Protein AF-A0A6A6XCQ2-F1 (afdb_monomer)

Sequence (218 aa):
MDDTIGSTKIQVGVGRTWLPISTFNLALMSFGLIERSLFSSPAYLELPESAIL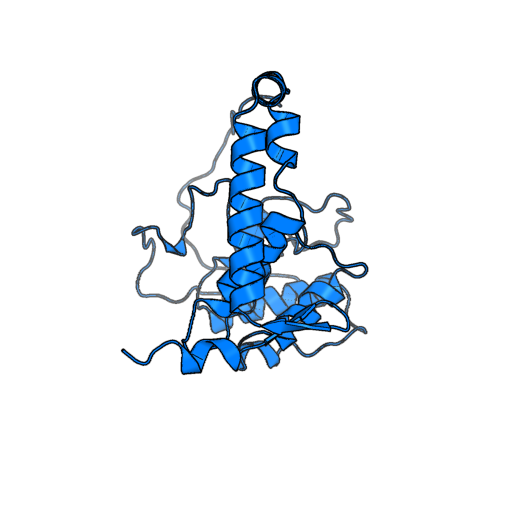QTSSAASMMFQVAQSCIRRSSKRKKSIGSLLRMTHFLRATDPQDKIYALISLASNEDHVLLPDYSMSKMQILRRLVRHLIDVDKNLTILSGNRRLPLDYTGEWSSWVPDPERFILTTRGDWQPETTTFKACTSTAPDVTFSDDLSLLTIKGIVIGKVDTVIGPAN

Structure (mmCIF, N/CA/C/O backbone):
data_AF-A0A6A6XCQ2-F1
#
_entry.id   AF-A0A6A6XCQ2-F1
#
loop_
_atom_site.group_PDB
_atom_site.id
_atom_site.type_symbol
_atom_site.label_atom_id
_atom_site.label_alt_id
_atom_site.label_comp_id
_atom_site.label_asym_id
_atom_site.label_entity_id
_atom_site.label_seq_id
_atom_site.pdbx_PDB_ins_code
_atom_site.Cartn_x
_atom_site.Cartn_y
_atom_site.Cartn_z
_atom_site.occupancy
_atom_site.B_iso_or_equiv
_atom_site.auth_seq_id
_atom_site.auth_comp_id
_atom_site.auth_asym_id
_atom_site.auth_atom_id
_atom_site.pdbx_PDB_model_num
ATOM 1 N N . MET A 1 1 ? 8.445 -28.204 -28.961 1.00 37.38 1 MET A N 1
ATOM 2 C CA . MET A 1 1 ? 8.876 -27.048 -29.770 1.00 37.38 1 MET A CA 1
ATOM 3 C C . MET A 1 1 ? 7.616 -26.326 -30.212 1.00 37.38 1 MET A C 1
ATOM 5 O O . MET A 1 1 ? 7.028 -26.804 -31.163 1.00 37.38 1 MET A O 1
ATOM 9 N N . ASP A 1 2 ? 7.146 -25.322 -29.456 1.00 37.09 2 ASP A N 1
ATOM 10 C CA . ASP A 1 2 ? 6.324 -24.185 -29.950 1.00 37.09 2 ASP A CA 1
ATOM 11 C C . ASP A 1 2 ? 5.858 -23.242 -28.810 1.00 37.09 2 ASP A C 1
ATOM 13 O O . ASP A 1 2 ? 4.692 -22.887 -28.699 1.00 37.09 2 ASP A O 1
ATOM 17 N N . ASP A 1 3 ? 6.778 -22.795 -27.943 1.00 42.81 3 ASP A N 1
ATOM 18 C CA . ASP A 1 3 ? 6.476 -21.766 -26.917 1.00 42.81 3 ASP A CA 1
ATOM 19 C C . ASP A 1 3 ? 7.002 -20.363 -27.285 1.00 42.81 3 ASP A C 1
ATOM 21 O O . ASP A 1 3 ? 6.758 -19.374 -26.590 1.00 42.81 3 ASP A O 1
ATOM 25 N N . THR A 1 4 ? 7.714 -20.222 -28.404 1.00 43.75 4 THR A N 1
ATOM 26 C CA . THR A 1 4 ? 8.332 -18.950 -28.820 1.00 43.75 4 THR A CA 1
ATOM 27 C C . THR A 1 4 ? 7.341 -17.961 -29.436 1.00 43.75 4 THR A C 1
ATOM 29 O O . THR A 1 4 ? 7.558 -16.751 -29.340 1.00 43.75 4 THR A O 1
ATOM 32 N N . ILE A 1 5 ? 6.216 -18.436 -29.983 1.00 41.88 5 ILE A N 1
ATOM 33 C CA . ILE A 1 5 ? 5.199 -17.606 -30.658 1.00 41.88 5 ILE A CA 1
ATOM 34 C C . ILE A 1 5 ? 4.369 -16.771 -29.654 1.00 41.88 5 ILE A C 1
ATOM 36 O O . ILE A 1 5 ? 3.792 -15.744 -30.014 1.00 41.88 5 ILE A O 1
ATOM 40 N N . GLY A 1 6 ? 4.343 -17.152 -28.370 1.00 46.62 6 GLY A N 1
ATOM 41 C CA . GLY A 1 6 ? 3.611 -16.421 -27.327 1.00 46.62 6 GLY A CA 1
ATOM 42 C C . GLY A 1 6 ? 4.324 -15.168 -26.802 1.00 46.62 6 GLY A C 1
ATOM 43 O O . GLY A 1 6 ? 3.668 -14.211 -26.390 1.00 46.62 6 GLY A O 1
ATOM 44 N N . SER A 1 7 ? 5.662 -15.139 -26.833 1.00 49.28 7 SER A N 1
ATOM 45 C CA . SER A 1 7 ? 6.445 -14.080 -26.173 1.00 49.28 7 SER A CA 1
ATOM 46 C C . SER A 1 7 ? 6.505 -12.765 -26.958 1.00 49.28 7 SER A C 1
ATOM 48 O O . SER A 1 7 ? 6.569 -11.697 -26.359 1.00 49.28 7 SER A O 1
ATOM 50 N N . THR A 1 8 ? 6.421 -12.802 -28.289 1.00 51.38 8 THR A N 1
ATOM 51 C CA . THR A 1 8 ? 6.507 -11.605 -29.147 1.00 51.38 8 THR A CA 1
ATOM 52 C C . THR A 1 8 ? 5.223 -10.776 -29.176 1.00 51.38 8 THR A C 1
ATOM 54 O O . THR A 1 8 ? 5.264 -9.617 -29.582 1.00 51.38 8 THR A O 1
ATOM 57 N N . LYS A 1 9 ? 4.090 -11.326 -28.718 1.00 63.78 9 LYS A N 1
ATOM 58 C CA . LYS A 1 9 ? 2.810 -10.599 -28.644 1.00 63.78 9 LYS A CA 1
ATOM 59 C C . LYS A 1 9 ? 2.675 -9.721 -27.400 1.00 63.78 9 LYS A C 1
ATOM 61 O O . LYS A 1 9 ? 1.865 -8.800 -27.405 1.00 63.78 9 LYS A O 1
ATOM 66 N N . ILE A 1 10 ? 3.433 -9.998 -26.339 1.00 69.12 10 ILE A N 1
ATOM 67 C CA . ILE A 1 10 ? 3.344 -9.238 -25.091 1.00 69.12 10 ILE A CA 1
ATOM 68 C C . ILE A 1 10 ? 4.341 -8.085 -25.158 1.00 69.12 10 ILE A C 1
ATOM 70 O O . ILE A 1 10 ? 5.550 -8.294 -25.276 1.00 69.12 10 ILE A O 1
ATOM 74 N N . GLN A 1 11 ? 3.818 -6.866 -25.084 1.00 79.38 11 GLN A N 1
ATOM 75 C CA . GLN A 1 11 ? 4.603 -5.640 -25.136 1.00 79.38 11 GLN A CA 1
ATOM 76 C C . GLN A 1 11 ? 4.563 -4.922 -23.787 1.00 79.38 11 GLN A C 1
ATOM 78 O O . GLN A 1 11 ? 3.564 -4.968 -23.069 1.00 79.38 11 GLN A O 1
ATOM 83 N N . VAL A 1 12 ? 5.658 -4.247 -23.457 1.00 75.19 12 VAL A N 1
ATOM 84 C CA . VAL A 1 12 ? 5.789 -3.376 -22.289 1.00 75.19 12 VAL A CA 1
ATOM 85 C C . VAL A 1 12 ? 5.974 -1.949 -22.791 1.00 75.19 12 VAL A C 1
ATOM 87 O O . VAL A 1 12 ? 6.864 -1.685 -23.601 1.00 75.19 12 VAL A O 1
ATOM 90 N N . GLY A 1 13 ? 5.120 -1.038 -22.329 1.00 77.69 13 GLY A N 1
ATOM 91 C CA . GLY A 1 13 ? 5.235 0.385 -22.632 1.00 77.69 13 GLY A CA 1
ATOM 92 C C . GLY A 1 13 ? 6.323 1.033 -21.778 1.00 77.69 13 GLY A C 1
ATOM 93 O O . GLY A 1 13 ? 6.306 0.914 -20.554 1.00 77.69 13 GLY A O 1
ATOM 94 N N . VAL A 1 14 ? 7.262 1.727 -22.416 1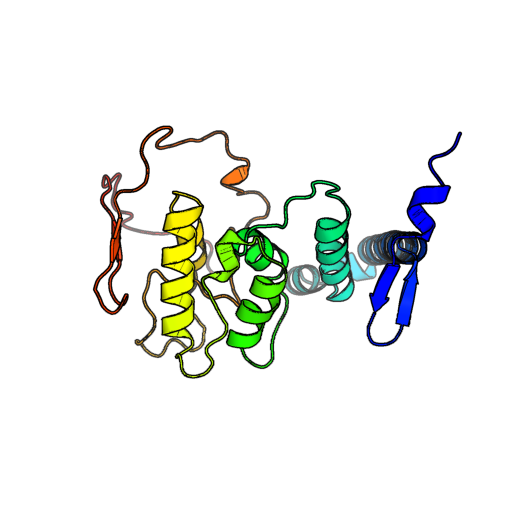.00 68.94 14 VAL A N 1
ATOM 95 C CA . VAL A 1 14 ? 8.309 2.527 -21.772 1.00 68.94 14 VAL A CA 1
ATOM 96 C C . VAL A 1 14 ? 8.214 3.949 -22.321 1.00 68.94 14 VAL A C 1
ATOM 98 O O . VAL A 1 14 ? 8.706 4.268 -23.402 1.00 68.94 14 VAL A O 1
ATOM 101 N N . GLY A 1 15 ? 7.517 4.823 -21.593 1.00 73.44 15 GLY A N 1
ATOM 102 C CA . GLY A 1 15 ? 7.220 6.175 -22.068 1.00 73.44 15 GLY A CA 1
ATOM 103 C C . GLY A 1 15 ? 6.361 6.149 -23.336 1.00 73.44 15 GLY A C 1
ATOM 104 O O . GLY A 1 15 ? 5.199 5.760 -23.287 1.00 73.44 15 GLY A O 1
ATOM 105 N N . ARG A 1 16 ? 6.931 6.577 -24.471 1.00 76.31 16 ARG A N 1
ATOM 106 C CA . ARG A 1 16 ? 6.246 6.605 -25.781 1.00 76.31 16 ARG A CA 1
ATOM 107 C C . ARG A 1 16 ? 6.541 5.389 -26.664 1.00 76.31 16 ARG A C 1
ATOM 109 O O . ARG A 1 16 ? 6.011 5.313 -27.768 1.00 76.31 16 ARG A O 1
ATOM 116 N N . THR A 1 17 ? 7.394 4.467 -26.223 1.00 81.06 17 THR A N 1
ATOM 117 C CA . THR A 1 17 ? 7.799 3.301 -27.015 1.00 81.06 17 THR A CA 1
ATOM 118 C C . THR A 1 17 ? 7.233 2.017 -26.422 1.00 81.06 17 THR A C 1
ATOM 120 O O . THR A 1 17 ? 7.089 1.879 -25.210 1.00 81.06 17 THR A O 1
ATOM 123 N N . TRP A 1 18 ? 6.900 1.063 -27.289 1.00 82.00 18 TRP A N 1
ATOM 124 C CA . TRP A 1 18 ? 6.477 -0.277 -26.894 1.00 82.00 18 TRP A CA 1
ATOM 125 C C . TRP A 1 18 ? 7.590 -1.257 -27.232 1.00 82.00 18 TRP A C 1
ATOM 127 O O . TRP A 1 18 ? 8.070 -1.293 -28.365 1.00 82.00 18 TRP A O 1
ATOM 137 N N . LEU A 1 19 ? 8.017 -2.037 -26.244 1.00 84.19 19 LEU A N 1
ATOM 138 C CA . LEU A 1 19 ? 9.103 -2.999 -26.388 1.00 84.19 19 LEU A CA 1
ATOM 139 C C . LEU A 1 19 ? 8.569 -4.421 -26.206 1.00 84.19 19 LEU A C 1
ATOM 141 O O . LEU A 1 19 ? 7.743 -4.646 -25.318 1.00 84.19 19 LEU A O 1
ATOM 145 N N . PRO A 1 20 ? 9.045 -5.405 -26.989 1.00 86.44 20 PRO A N 1
ATOM 146 C CA . PRO A 1 20 ? 8.767 -6.806 -26.711 1.00 86.44 20 PRO A CA 1
ATOM 147 C C . PRO A 1 20 ? 9.207 -7.183 -25.293 1.00 86.44 20 PRO A C 1
ATOM 149 O O . PRO A 1 20 ? 10.275 -6.774 -24.826 1.00 86.44 20 PRO A O 1
ATOM 152 N N . ILE A 1 21 ? 8.420 -8.019 -24.616 1.00 80.31 21 ILE A N 1
ATOM 153 C CA . ILE A 1 21 ? 8.752 -8.513 -23.273 1.00 80.31 21 ILE A CA 1
ATOM 154 C C . ILE A 1 21 ? 10.100 -9.249 -23.231 1.00 80.31 21 ILE A C 1
ATOM 156 O O . ILE A 1 21 ? 10.790 -9.230 -22.216 1.00 80.31 21 ILE A O 1
ATOM 160 N N . SER A 1 22 ? 10.502 -9.882 -24.338 1.00 82.88 22 SER A N 1
ATOM 161 C CA . SER A 1 22 ? 11.807 -10.529 -24.488 1.00 82.88 22 SER A CA 1
ATOM 162 C C . SER A 1 22 ? 12.947 -9.514 -24.402 1.00 82.88 22 SER A C 1
ATOM 164 O O . SER A 1 22 ? 13.911 -9.753 -23.681 1.00 82.88 22 SER A O 1
ATOM 166 N N . THR A 1 23 ? 12.801 -8.357 -25.051 1.00 85.31 23 THR A N 1
ATOM 167 C CA . THR A 1 23 ? 13.746 -7.236 -24.964 1.00 85.31 23 THR A CA 1
ATOM 168 C C . THR A 1 23 ? 13.816 -6.686 -23.543 1.00 85.31 23 THR A C 1
ATOM 170 O O . THR A 1 23 ? 14.907 -6.453 -23.030 1.00 85.31 23 THR A O 1
ATOM 173 N N . PHE A 1 24 ? 12.667 -6.539 -22.875 1.00 83.38 24 PHE A N 1
ATOM 174 C CA . PHE A 1 24 ? 12.610 -6.117 -21.473 1.00 83.38 24 PHE A CA 1
ATOM 175 C C . PHE A 1 24 ? 13.332 -7.105 -20.541 1.00 83.38 24 PHE A C 1
ATOM 177 O O . PHE A 1 24 ? 14.146 -6.702 -19.712 1.00 83.38 24 PHE A O 1
ATOM 184 N N . ASN A 1 25 ? 13.083 -8.408 -20.702 1.00 81.94 25 ASN A N 1
ATOM 185 C CA . ASN A 1 25 ? 13.743 -9.452 -19.917 1.00 81.94 25 ASN A CA 1
ATOM 186 C C . ASN A 1 25 ? 15.252 -9.504 -20.181 1.00 81.94 25 ASN A C 1
ATOM 188 O O . ASN A 1 25 ? 16.024 -9.702 -19.246 1.00 81.94 25 ASN A O 1
ATOM 192 N N . LEU A 1 26 ? 15.679 -9.309 -21.432 1.00 85.31 26 LEU A N 1
ATOM 193 C CA . LEU A 1 26 ? 17.095 -9.252 -21.784 1.00 85.31 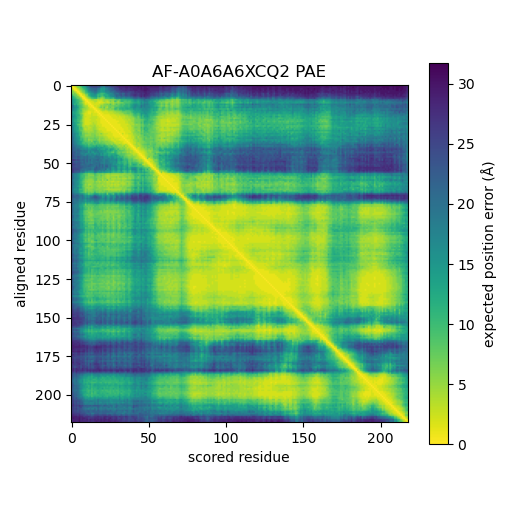26 LEU A CA 1
ATOM 194 C C . LEU A 1 26 ? 17.770 -8.047 -21.125 1.00 85.31 26 LEU A C 1
ATOM 196 O O . LEU A 1 26 ? 18.799 -8.220 -20.481 1.00 85.31 26 LEU A O 1
ATOM 200 N N . ALA A 1 27 ? 17.147 -6.867 -21.190 1.00 84.25 27 ALA A N 1
ATOM 201 C CA . ALA A 1 27 ? 17.631 -5.675 -20.500 1.00 84.25 27 ALA A CA 1
ATOM 202 C C . ALA A 1 27 ? 17.761 -5.900 -18.984 1.00 84.25 27 ALA A C 1
ATOM 204 O O . ALA A 1 27 ? 18.788 -5.550 -18.410 1.00 84.25 27 ALA A O 1
ATOM 205 N N . LEU A 1 28 ? 16.778 -6.547 -18.348 1.00 80.69 28 LEU A N 1
ATOM 206 C CA . LEU A 1 28 ? 16.834 -6.897 -16.925 1.00 80.69 28 LEU A CA 1
ATOM 207 C C . LEU A 1 28 ? 17.996 -7.848 -16.598 1.00 80.69 28 LEU A C 1
ATOM 209 O O . LEU A 1 28 ? 18.724 -7.622 -15.633 1.00 80.69 28 LEU A O 1
ATOM 213 N N . MET A 1 29 ? 18.193 -8.901 -17.395 1.00 80.62 29 MET A N 1
ATOM 214 C CA . MET A 1 29 ? 19.292 -9.851 -17.184 1.00 80.62 29 MET A CA 1
ATOM 215 C C . MET A 1 29 ? 20.655 -9.177 -17.368 1.00 80.62 29 MET A C 1
ATOM 217 O O . MET A 1 29 ? 21.542 -9.356 -16.535 1.00 80.62 29 MET A O 1
ATOM 221 N N . SER A 1 30 ? 20.811 -8.360 -18.413 1.00 83.75 30 SER A N 1
ATOM 222 C CA . SER A 1 30 ? 22.019 -7.563 -18.642 1.00 83.75 30 SER A CA 1
ATOM 223 C C . SER A 1 30 ? 22.278 -6.593 -17.491 1.00 83.75 30 SER A C 1
ATOM 225 O O . SER A 1 30 ? 23.405 -6.499 -17.013 1.00 83.75 30 SER A O 1
ATOM 227 N N . PHE A 1 31 ? 21.235 -5.925 -16.998 1.00 81.56 31 PHE A N 1
ATOM 228 C CA . PHE A 1 31 ? 21.336 -5.001 -15.876 1.00 81.56 31 PHE A CA 1
ATOM 229 C C . PHE A 1 31 ? 21.796 -5.702 -14.590 1.00 81.56 31 PHE A C 1
ATOM 231 O O . PHE A 1 31 ? 22.726 -5.239 -13.936 1.00 81.56 31 PHE A O 1
ATOM 238 N N . GLY A 1 32 ? 21.225 -6.868 -14.274 1.00 75.88 32 GLY A N 1
ATOM 239 C CA . GLY A 1 32 ? 21.635 -7.660 -13.112 1.00 75.88 32 GLY A CA 1
ATOM 240 C C . GLY A 1 32 ? 23.084 -8.161 -13.185 1.00 75.88 32 GLY A C 1
ATOM 241 O O . GLY A 1 32 ? 23.754 -8.250 -12.157 1.00 75.88 32 GLY A O 1
ATOM 242 N N . LEU A 1 33 ? 23.597 -8.465 -14.384 1.00 79.50 33 LEU A N 1
ATOM 243 C CA . LEU A 1 33 ? 25.011 -8.813 -14.578 1.00 79.50 33 LEU A CA 1
ATOM 244 C C . LEU A 1 33 ? 25.933 -7.609 -14.343 1.00 79.50 33 LEU A C 1
ATOM 246 O O . LEU A 1 33 ? 26.971 -7.761 -13.700 1.00 79.50 33 LEU A O 1
ATOM 250 N N . ILE A 1 34 ? 25.536 -6.423 -14.812 1.00 79.94 34 ILE A N 1
ATOM 251 C CA . ILE A 1 34 ? 26.276 -5.174 -14.588 1.00 79.94 34 ILE A CA 1
ATOM 252 C C . ILE A 1 34 ? 26.304 -4.832 -13.092 1.00 79.94 34 ILE A C 1
ATOM 254 O O . ILE A 1 34 ? 27.384 -4.599 -12.555 1.00 79.94 34 ILE A O 1
ATOM 258 N N . GLU A 1 35 ? 25.160 -4.879 -12.398 1.00 73.44 35 GLU A N 1
ATOM 259 C CA . GLU A 1 35 ? 25.091 -4.644 -10.945 1.00 73.44 35 GLU A CA 1
ATOM 260 C C . GLU A 1 35 ? 25.995 -5.620 -10.179 1.00 73.44 35 GLU A C 1
ATOM 262 O O . GLU A 1 35 ? 26.825 -5.192 -9.381 1.00 73.44 35 GLU A O 1
ATOM 267 N N . ARG A 1 36 ? 25.928 -6.926 -10.473 1.00 72.88 36 ARG A N 1
ATOM 268 C CA . ARG A 1 36 ? 26.806 -7.927 -9.836 1.00 72.88 36 ARG A CA 1
ATOM 269 C C . ARG A 1 36 ? 28.290 -7.662 -10.081 1.00 72.88 36 ARG A C 1
ATOM 271 O O . ARG A 1 36 ? 29.092 -7.848 -9.167 1.00 72.88 36 ARG A O 1
ATOM 278 N N . SER A 1 37 ? 28.655 -7.237 -11.289 1.00 75.12 37 SER A N 1
ATOM 279 C CA . SER A 1 37 ? 30.038 -6.890 -11.623 1.00 75.12 37 SER A CA 1
ATOM 280 C C . SER A 1 37 ? 30.515 -5.648 -10.868 1.00 75.12 37 SER A C 1
ATOM 282 O O . SER A 1 37 ? 31.667 -5.611 -10.446 1.00 75.12 37 SER A O 1
ATOM 284 N N . LEU A 1 38 ? 29.646 -4.651 -10.679 1.00 72.69 38 LEU A N 1
ATOM 285 C CA . LEU A 1 38 ? 29.949 -3.454 -9.892 1.00 72.69 38 LEU A CA 1
ATOM 286 C C . LEU A 1 38 ? 30.114 -3.794 -8.406 1.00 72.69 38 LEU A C 1
ATOM 288 O O . LEU A 1 38 ? 31.086 -3.362 -7.796 1.00 72.69 38 LEU A O 1
ATOM 292 N N . PHE A 1 39 ? 29.232 -4.631 -7.852 1.00 67.69 39 PHE A N 1
ATOM 293 C CA . PHE A 1 39 ? 29.296 -5.075 -6.454 1.00 67.69 39 PHE A CA 1
ATOM 294 C C . PHE A 1 39 ? 30.498 -5.970 -6.139 1.00 67.69 39 PHE A C 1
ATOM 296 O O . PHE A 1 39 ? 30.952 -6.011 -5.001 1.00 67.69 39 PHE A O 1
ATOM 303 N N . SER A 1 40 ? 31.030 -6.667 -7.144 1.00 68.56 40 SER A N 1
ATOM 304 C CA . SER A 1 40 ? 32.225 -7.511 -7.001 1.00 68.56 40 SER A CA 1
ATOM 305 C C . SER A 1 40 ? 33.535 -6.740 -7.224 1.00 68.56 40 SER A C 1
ATOM 307 O O . SER A 1 40 ? 34.610 -7.333 -7.164 1.00 68.56 40 SER A O 1
ATOM 309 N N . SER A 1 41 ? 33.467 -5.436 -7.517 1.00 76.25 41 SER A N 1
ATOM 310 C CA . SER A 1 41 ? 34.647 -4.594 -7.713 1.00 76.25 41 SER A CA 1
ATOM 311 C C . SER A 1 41 ? 35.318 -4.271 -6.370 1.00 76.25 41 SER A C 1
ATOM 313 O O . SER A 1 41 ? 34.613 -3.902 -5.427 1.00 76.25 41 SER A O 1
ATOM 315 N N . PRO A 1 42 ? 36.661 -4.309 -6.268 1.00 68.44 42 PRO A N 1
ATOM 316 C CA . PRO A 1 42 ? 37.387 -3.917 -5.055 1.00 68.44 42 PRO A CA 1
ATOM 317 C C . PRO A 1 42 ? 37.005 -2.516 -4.555 1.00 68.44 42 PRO A C 1
ATOM 319 O O . PRO A 1 42 ? 36.825 -2.315 -3.362 1.00 68.44 42 PRO A O 1
ATOM 322 N N . ALA A 1 43 ? 36.761 -1.582 -5.480 1.00 67.50 43 ALA A N 1
ATOM 323 C CA . ALA A 1 43 ? 36.344 -0.214 -5.168 1.00 67.50 43 ALA A CA 1
ATOM 324 C C . ALA A 1 43 ? 34.958 -0.121 -4.499 1.00 67.50 43 ALA A C 1
ATOM 326 O O . ALA A 1 43 ? 34.654 0.877 -3.853 1.00 67.50 43 ALA A O 1
ATOM 327 N N . TYR A 1 44 ? 34.104 -1.136 -4.663 1.00 61.50 44 TYR A N 1
ATOM 328 C CA . TYR A 1 44 ? 32.786 -1.186 -4.034 1.00 61.50 44 TYR A CA 1
ATOM 329 C C . TYR A 1 44 ? 32.852 -1.758 -2.608 1.00 61.50 44 TYR A C 1
ATOM 331 O O . TYR A 1 44 ? 32.111 -1.314 -1.736 1.00 61.50 44 TYR A O 1
ATOM 339 N N . LEU A 1 45 ? 33.771 -2.695 -2.348 1.00 60.84 45 LEU A N 1
ATOM 340 C CA . LEU A 1 45 ? 34.003 -3.268 -1.014 1.00 60.84 45 LEU A CA 1
ATOM 341 C C . LEU A 1 45 ? 34.641 -2.271 -0.032 1.00 60.84 45 LEU A C 1
ATOM 343 O O . LEU A 1 45 ? 34.552 -2.466 1.177 1.00 60.84 45 LEU A O 1
ATOM 347 N N . GLU A 1 46 ? 35.264 -1.209 -0.544 1.00 69.44 46 GLU A N 1
ATOM 348 C CA . GLU A 1 46 ? 35.849 -0.123 0.254 1.00 69.44 46 GLU A CA 1
ATOM 349 C C . GLU A 1 46 ? 34.837 0.980 0.624 1.00 69.44 46 GLU A C 1
ATOM 351 O O . GLU A 1 46 ? 35.172 1.907 1.365 1.00 69.44 46 GLU A O 1
ATOM 356 N N . LEU A 1 47 ? 33.594 0.904 0.133 1.00 64.50 47 LEU A N 1
ATOM 357 C CA . LEU A 1 47 ? 32.558 1.883 0.460 1.00 64.50 47 LEU A CA 1
ATOM 358 C C . LEU A 1 47 ? 31.987 1.652 1.871 1.00 64.50 47 LEU A C 1
ATOM 360 O O . LEU A 1 47 ? 31.771 0.509 2.275 1.00 64.50 47 LEU A O 1
ATOM 364 N N . PRO A 1 48 ? 31.657 2.724 2.617 1.00 60.56 48 PRO A N 1
ATOM 365 C CA . PRO A 1 48 ? 30.966 2.595 3.896 1.00 60.56 48 PRO A CA 1
ATOM 366 C C . PRO A 1 48 ? 29.596 1.916 3.716 1.00 60.56 48 PRO A C 1
ATOM 368 O O . PRO A 1 48 ? 28.900 2.169 2.732 1.00 60.56 48 PRO A O 1
ATOM 371 N N . GLU A 1 49 ? 29.166 1.094 4.682 1.00 50.50 49 GLU A N 1
ATOM 372 C CA . GLU A 1 49 ? 27.897 0.332 4.630 1.00 50.50 49 GLU A CA 1
ATOM 373 C C . GLU A 1 49 ? 26.665 1.200 4.306 1.00 50.50 49 GLU A C 1
ATOM 375 O O . GLU A 1 49 ? 25.722 0.750 3.649 1.00 50.50 49 GLU A O 1
ATOM 380 N N . SER A 1 50 ? 26.684 2.474 4.706 1.00 48.31 50 SER A N 1
ATOM 381 C CA . SER A 1 50 ? 25.635 3.452 4.397 1.00 48.31 50 SER A CA 1
ATOM 382 C C . SER A 1 50 ? 25.506 3.768 2.899 1.00 48.31 50 SER A C 1
ATOM 384 O O . SER A 1 50 ? 24.401 4.057 2.436 1.00 48.31 50 SER A O 1
ATOM 386 N N . ALA A 1 51 ? 26.595 3.677 2.131 1.00 48.94 51 ALA A N 1
ATOM 387 C CA . ALA A 1 51 ? 26.601 3.841 0.679 1.00 48.94 51 ALA A CA 1
ATOM 388 C C . ALA A 1 51 ? 26.119 2.568 -0.039 1.00 48.94 51 ALA A C 1
ATOM 390 O O . ALA A 1 51 ? 25.408 2.658 -1.038 1.00 48.94 51 ALA A O 1
ATOM 391 N N . ILE A 1 52 ? 26.418 1.385 0.509 1.00 49.78 52 ILE A N 1
ATOM 392 C CA . ILE A 1 52 ? 26.003 0.081 -0.036 1.00 49.78 52 ILE A CA 1
ATOM 393 C C . ILE A 1 52 ? 24.469 -0.046 -0.033 1.00 49.78 52 ILE A C 1
ATOM 395 O O . ILE A 1 52 ? 23.866 -0.388 -1.051 1.00 49.78 52 ILE A O 1
ATOM 399 N N . LEU A 1 53 ? 23.803 0.342 1.059 1.00 43.72 53 LEU A N 1
ATOM 400 C CA . LEU A 1 53 ? 22.334 0.307 1.181 1.00 43.72 53 LEU A CA 1
ATOM 401 C C . LEU A 1 53 ? 21.587 1.268 0.231 1.00 43.72 53 LEU A C 1
ATOM 403 O O . LEU A 1 53 ? 20.401 1.063 -0.026 1.00 43.72 53 LEU A O 1
ATOM 407 N N . GLN A 1 54 ? 22.254 2.288 -0.321 1.00 50.84 54 GLN A N 1
ATOM 408 C CA . GLN A 1 54 ? 21.665 3.233 -1.285 1.00 50.84 54 GLN A CA 1
ATOM 409 C C . GLN A 1 54 ? 21.828 2.806 -2.753 1.00 50.84 54 GLN A C 1
ATOM 411 O O . GLN A 1 54 ? 21.281 3.454 -3.644 1.00 50.84 54 GLN A O 1
ATOM 416 N N . THR A 1 55 ? 22.567 1.729 -3.028 1.00 49.31 55 THR A N 1
ATOM 417 C CA . THR A 1 55 ? 22.977 1.375 -4.401 1.00 49.31 55 THR A CA 1
ATOM 418 C C . THR A 1 55 ? 22.017 0.466 -5.160 1.00 49.31 55 THR A C 1
ATOM 420 O O . THR A 1 55 ? 22.290 0.165 -6.321 1.00 49.31 55 THR A O 1
ATOM 423 N N . SER A 1 56 ? 20.880 0.063 -4.575 1.00 57.91 56 SER A N 1
ATOM 424 C CA . SER A 1 56 ? 19.805 -0.529 -5.380 1.00 57.91 56 SER A CA 1
ATOM 425 C C . SER A 1 56 ? 19.288 0.557 -6.312 1.00 57.91 56 SER A C 1
ATOM 427 O O . SER A 1 56 ? 18.539 1.453 -5.912 1.00 57.91 56 SER A O 1
ATOM 429 N N . SER A 1 57 ? 19.780 0.542 -7.544 1.00 66.88 57 SER A N 1
ATOM 430 C CA . SER A 1 57 ? 19.469 1.575 -8.513 1.00 66.88 57 SER A CA 1
ATOM 431 C C . SER A 1 57 ? 17.953 1.635 -8.718 1.00 66.88 57 SER A C 1
ATOM 433 O O . SER A 1 57 ? 17.265 0.609 -8.745 1.00 66.88 57 SER A O 1
ATOM 435 N N . ALA A 1 58 ? 17.404 2.839 -8.898 1.00 68.94 58 ALA A N 1
ATOM 436 C CA . ALA A 1 58 ? 15.981 3.007 -9.203 1.00 68.94 58 ALA A CA 1
ATOM 437 C C . ALA A 1 58 ? 15.542 2.118 -10.386 1.00 68.94 58 ALA A C 1
ATOM 439 O O . ALA A 1 58 ? 14.436 1.582 -10.382 1.00 68.94 58 ALA A O 1
ATOM 440 N N . ALA A 1 59 ? 16.451 1.886 -11.341 1.00 71.31 59 ALA A N 1
ATOM 441 C CA . ALA A 1 59 ? 16.275 0.954 -12.446 1.00 71.31 59 ALA A CA 1
ATOM 442 C C . ALA A 1 59 ? 16.067 -0.499 -11.981 1.00 71.31 59 ALA A C 1
ATOM 444 O O . ALA A 1 59 ? 15.082 -1.112 -12.391 1.00 71.31 59 ALA A O 1
ATOM 445 N N . SER A 1 60 ? 16.924 -1.040 -11.102 1.00 71.62 60 SER A N 1
ATOM 446 C CA . SER A 1 60 ? 16.776 -2.399 -10.546 1.00 71.62 60 SER A CA 1
ATOM 447 C C . SER A 1 60 ? 15.405 -2.583 -9.901 1.00 71.62 60 SER A C 1
ATOM 449 O O . SER A 1 60 ? 14.677 -3.537 -10.187 1.00 71.62 60 SER A O 1
ATOM 451 N N . MET A 1 61 ? 14.999 -1.604 -9.094 1.00 71.75 61 MET A N 1
ATOM 452 C CA . MET A 1 61 ? 13.726 -1.643 -8.385 1.00 71.75 61 MET A CA 1
ATOM 453 C C . MET A 1 61 ? 12.520 -1.551 -9.340 1.00 71.75 61 MET A C 1
ATOM 455 O O . MET A 1 61 ? 11.552 -2.304 -9.199 1.00 71.75 61 MET A O 1
ATOM 459 N N . MET A 1 62 ? 12.589 -0.695 -10.367 1.00 76.56 62 MET A N 1
ATOM 460 C CA . MET A 1 62 ? 11.582 -0.633 -11.436 1.00 76.56 62 MET A CA 1
ATOM 461 C C . MET A 1 62 ? 11.471 -1.960 -12.199 1.00 76.56 62 MET A C 1
ATOM 463 O O . MET A 1 62 ? 10.357 -2.439 -12.435 1.00 76.56 62 MET A O 1
ATOM 467 N N . PHE A 1 63 ? 12.601 -2.585 -12.548 1.00 76.38 63 PHE A N 1
ATOM 468 C CA . PHE A 1 63 ? 12.604 -3.878 -13.229 1.00 76.38 63 PHE A CA 1
ATOM 469 C C . PHE A 1 63 ? 11.969 -4.978 -12.373 1.00 76.38 63 PHE A C 1
ATOM 471 O O . PHE A 1 63 ? 11.172 -5.761 -12.891 1.00 76.38 63 PHE A O 1
ATOM 478 N N . GLN A 1 64 ? 12.258 -5.018 -11.069 1.00 73.62 64 GLN A N 1
ATOM 479 C CA . GLN A 1 64 ? 11.666 -5.992 -10.146 1.00 73.62 64 GLN A CA 1
ATOM 480 C C . GLN A 1 64 ? 10.141 -5.847 -10.042 1.00 73.62 64 GLN A C 1
ATOM 482 O O . GLN A 1 64 ? 9.422 -6.853 -10.049 1.00 73.62 64 GLN A O 1
ATOM 487 N N . VAL A 1 65 ? 9.624 -4.613 -9.994 1.00 75.88 65 VAL A N 1
ATOM 488 C CA . VAL A 1 65 ? 8.175 -4.342 -9.973 1.00 75.88 65 VAL A CA 1
ATOM 489 C C . VAL A 1 65 ? 7.520 -4.814 -11.260 1.00 75.88 65 VAL A C 1
ATOM 491 O O . VAL A 1 65 ? 6.577 -5.606 -11.217 1.00 75.88 65 VAL A O 1
ATOM 494 N N . ALA A 1 66 ? 8.042 -4.378 -12.406 1.00 77.19 66 ALA A N 1
ATOM 495 C CA . ALA A 1 66 ? 7.512 -4.754 -13.709 1.00 77.19 66 ALA A CA 1
ATOM 496 C C . ALA A 1 66 ? 7.572 -6.275 -13.921 1.00 77.19 66 ALA A C 1
ATOM 498 O O . ALA A 1 66 ? 6.571 -6.883 -14.302 1.00 77.19 66 ALA A O 1
ATOM 499 N N . GLN A 1 67 ? 8.683 -6.928 -13.567 1.00 73.25 67 GLN A N 1
ATOM 500 C CA . GLN A 1 67 ? 8.808 -8.382 -13.645 1.00 73.25 67 GLN A CA 1
ATOM 501 C C . GLN A 1 67 ? 7.807 -9.096 -12.726 1.00 73.25 67 GLN A C 1
ATOM 503 O O . GLN A 1 67 ? 7.216 -10.095 -13.127 1.00 73.25 67 GLN A O 1
ATOM 508 N N . SER A 1 68 ? 7.567 -8.586 -11.519 1.00 71.12 68 SER A N 1
ATOM 509 C CA . SER A 1 68 ? 6.574 -9.142 -10.592 1.00 71.12 68 SER A CA 1
ATOM 510 C C . SER A 1 68 ? 5.137 -8.970 -11.097 1.00 71.12 68 SER A C 1
ATOM 512 O O . SER A 1 68 ? 4.270 -9.809 -10.824 1.00 71.12 68 SER A O 1
ATOM 514 N N . CYS A 1 69 ? 4.863 -7.908 -11.857 1.00 70.19 69 CYS A N 1
ATOM 515 C CA . CYS A 1 69 ? 3.603 -7.715 -12.574 1.00 70.19 69 CYS A CA 1
ATOM 516 C C . CYS A 1 69 ? 3.456 -8.682 -13.759 1.00 70.19 69 CYS A C 1
ATOM 518 O O . CYS A 1 69 ? 2.365 -9.201 -13.966 1.00 70.19 69 CYS A O 1
ATOM 520 N N . ILE A 1 70 ? 4.554 -8.992 -14.451 1.00 70.38 70 ILE A N 1
ATOM 521 C CA . ILE A 1 70 ? 4.604 -9.846 -15.646 1.00 70.38 70 ILE A CA 1
ATOM 522 C C . ILE A 1 70 ? 4.614 -11.357 -15.329 1.00 70.38 70 ILE A C 1
ATOM 524 O O . ILE A 1 70 ? 3.896 -12.126 -15.964 1.00 70.38 70 ILE A O 1
ATOM 528 N N . ARG A 1 71 ? 5.425 -11.821 -14.362 1.00 61.28 71 ARG A N 1
ATOM 529 C CA . ARG A 1 71 ? 5.717 -13.256 -14.115 1.00 61.28 71 ARG A CA 1
ATOM 530 C C . ARG A 1 71 ? 4.533 -14.078 -13.601 1.00 61.28 71 ARG A C 1
ATOM 532 O O . ARG A 1 71 ? 4.632 -15.302 -13.564 1.00 61.28 71 ARG A O 1
ATOM 539 N N . ARG A 1 72 ? 3.426 -13.455 -13.190 1.00 55.62 72 ARG A N 1
ATOM 540 C CA . ARG A 1 72 ? 2.211 -14.177 -12.790 1.00 55.62 72 ARG A CA 1
ATOM 541 C C . ARG A 1 72 ? 1.202 -14.128 -13.932 1.00 55.62 72 ARG A C 1
ATOM 543 O O . ARG A 1 72 ? 0.404 -13.208 -14.016 1.00 55.62 72 ARG A O 1
ATOM 550 N N . SER A 1 73 ? 1.181 -15.190 -14.735 1.00 46.31 73 SER A N 1
ATOM 551 C CA . SER A 1 73 ? 0.111 -15.522 -15.688 1.00 46.31 73 SER A CA 1
ATOM 552 C C . SER A 1 73 ? -1.247 -15.816 -15.025 1.00 46.31 73 SER A C 1
ATOM 554 O O . SER A 1 73 ? -2.185 -16.253 -15.693 1.00 46.31 73 SER A O 1
ATOM 556 N N . SER A 1 74 ? -1.400 -15.591 -13.712 1.00 54.50 74 SER A N 1
ATOM 557 C CA . SER A 1 74 ? -2.723 -15.629 -13.103 1.00 54.50 74 SER A CA 1
ATOM 558 C C . SER A 1 74 ? -3.530 -14.454 -13.640 1.00 54.50 74 SER A C 1
ATOM 560 O O . SER A 1 74 ? -3.153 -13.306 -13.428 1.00 54.50 74 SER A O 1
ATOM 562 N N . LYS A 1 75 ? -4.692 -14.722 -14.243 1.00 58.62 75 LYS A N 1
ATOM 563 C CA . LYS A 1 75 ? -5.670 -13.694 -14.654 1.00 58.62 75 LYS A CA 1
ATOM 564 C C . LYS A 1 75 ? -6.107 -12.755 -13.510 1.00 58.62 75 LYS A C 1
ATOM 566 O O . LYS A 1 75 ? -6.813 -11.784 -13.756 1.00 58.62 75 LYS A O 1
ATOM 571 N N . ARG A 1 76 ? -5.731 -13.051 -12.258 1.00 68.44 76 ARG A N 1
ATOM 572 C CA . ARG A 1 76 ? -6.008 -12.218 -11.088 1.00 68.44 76 ARG A CA 1
ATOM 573 C C . ARG A 1 76 ? -5.005 -11.072 -10.982 1.00 68.44 76 ARG A C 1
ATOM 575 O O . ARG A 1 76 ? -3.805 -11.294 -10.818 1.00 68.44 76 ARG A O 1
ATOM 582 N N . LYS A 1 77 ? -5.538 -9.852 -11.035 1.00 77.75 77 LYS A N 1
ATOM 583 C CA . LYS A 1 77 ? -4.836 -8.627 -10.645 1.00 77.75 77 LYS A CA 1
ATOM 584 C C . LYS A 1 77 ? -4.390 -8.718 -9.174 1.00 77.75 77 LYS A C 1
ATOM 586 O O . LYS A 1 77 ? -4.942 -9.500 -8.399 1.00 77.75 77 LYS A O 1
ATOM 591 N N . LYS A 1 78 ? -3.359 -7.958 -8.799 1.00 82.31 78 LYS A N 1
ATOM 592 C CA . LYS A 1 78 ? -2.832 -7.928 -7.420 1.00 82.31 78 LYS A CA 1
ATOM 593 C C . LYS A 1 78 ? -3.715 -7.054 -6.532 1.00 82.31 78 LYS A C 1
ATOM 595 O O . LYS A 1 78 ? -4.272 -6.084 -7.030 1.00 82.31 78 LYS A O 1
ATOM 600 N N . SER A 1 79 ? -3.784 -7.359 -5.236 1.00 86.88 79 SER A N 1
ATOM 601 C CA . SER A 1 79 ? -4.403 -6.438 -4.279 1.00 86.88 79 SER A CA 1
ATOM 602 C C . SER A 1 79 ? -3.600 -5.141 -4.177 1.00 86.88 79 SER A C 1
ATOM 604 O O . SER A 1 79 ? -2.371 -5.138 -4.358 1.00 86.88 79 SER A O 1
ATOM 606 N N . ILE A 1 80 ? -4.276 -4.046 -3.838 1.00 87.88 80 ILE A N 1
ATOM 607 C CA . ILE A 1 80 ? -3.643 -2.740 -3.625 1.00 87.88 80 ILE A CA 1
ATOM 608 C C . ILE A 1 80 ? -2.551 -2.797 -2.545 1.00 87.88 80 ILE A C 1
ATOM 610 O O . ILE A 1 80 ? -1.486 -2.206 -2.718 1.00 87.88 80 ILE A O 1
ATOM 614 N N . GLY A 1 81 ? -2.736 -3.596 -1.487 1.00 84.19 81 GLY A N 1
ATOM 615 C CA . GLY A 1 81 ? -1.724 -3.806 -0.445 1.00 84.19 81 GLY A CA 1
ATOM 616 C C . GLY A 1 81 ? -0.432 -4.439 -0.980 1.00 84.19 81 GLY A C 1
ATOM 617 O O . GLY A 1 81 ? 0.672 -3.994 -0.652 1.00 84.19 81 GLY A O 1
ATOM 618 N N . SER A 1 82 ? -0.541 -5.429 -1.876 1.00 81.38 82 SER A N 1
ATOM 619 C CA . SER A 1 82 ? 0.634 -6.026 -2.525 1.00 81.38 82 SER A CA 1
ATOM 620 C C . SER A 1 82 ? 1.335 -5.039 -3.455 1.00 81.38 82 SER A C 1
ATOM 622 O O . SER A 1 82 ? 2.563 -5.078 -3.550 1.00 81.38 82 SER A O 1
ATOM 624 N N . LEU A 1 83 ? 0.578 -4.199 -4.161 1.00 84.56 83 LEU A N 1
ATOM 625 C CA . LEU A 1 83 ? 1.134 -3.178 -5.043 1.00 84.56 83 LEU A CA 1
ATOM 626 C C . LEU A 1 83 ? 1.883 -2.114 -4.235 1.00 84.56 83 LEU A C 1
ATOM 628 O O . LEU A 1 83 ? 3.051 -1.876 -4.521 1.00 84.56 83 LEU A O 1
ATOM 632 N N . LEU A 1 84 ? 1.282 -1.590 -3.163 1.00 82.94 84 LEU A N 1
ATOM 633 C CA . LEU A 1 84 ? 1.915 -0.634 -2.246 1.00 82.94 84 LEU A CA 1
ATOM 634 C C . LEU A 1 84 ? 3.232 -1.159 -1.672 1.00 82.94 84 LEU A C 1
ATOM 636 O O . LEU A 1 84 ? 4.224 -0.432 -1.663 1.00 82.94 84 LEU A O 1
ATOM 640 N N . ARG A 1 85 ? 3.279 -2.434 -1.263 1.00 77.69 85 ARG A N 1
ATOM 641 C CA . ARG A 1 85 ? 4.527 -3.081 -0.829 1.00 77.69 85 ARG A CA 1
ATOM 642 C C . ARG A 1 85 ? 5.572 -3.095 -1.941 1.00 77.69 85 ARG A C 1
ATOM 644 O O . ARG A 1 85 ? 6.730 -2.758 -1.705 1.00 77.69 85 ARG A O 1
ATOM 651 N N . MET A 1 86 ? 5.178 -3.520 -3.138 1.00 77.19 86 MET A N 1
ATOM 652 C CA . MET A 1 86 ? 6.091 -3.630 -4.276 1.00 77.19 86 MET A CA 1
ATOM 653 C C . MET A 1 86 ? 6.626 -2.269 -4.721 1.00 77.19 86 MET A C 1
ATOM 655 O O . MET A 1 86 ? 7.751 -2.203 -5.196 1.00 77.19 86 MET A O 1
ATOM 659 N N . THR A 1 87 ? 5.852 -1.199 -4.559 1.00 80.38 87 THR A N 1
ATOM 660 C CA . THR A 1 87 ? 6.185 0.144 -5.048 1.00 80.38 87 THR A CA 1
ATOM 661 C C . THR A 1 87 ? 6.499 1.133 -3.927 1.00 80.38 87 THR A C 1
ATOM 663 O O . THR A 1 87 ? 6.440 2.342 -4.145 1.00 80.38 87 THR A O 1
ATOM 666 N N . HIS A 1 88 ? 6.801 0.669 -2.711 1.00 77.44 88 HIS A N 1
ATOM 667 C CA . HIS A 1 88 ? 7.003 1.556 -1.559 1.00 77.44 88 HIS A CA 1
ATOM 668 C C . HIS A 1 88 ? 8.134 2.571 -1.796 1.00 77.44 88 HIS A C 1
ATOM 670 O O . HIS A 1 88 ? 7.967 3.739 -1.470 1.00 77.44 88 HIS A O 1
ATOM 676 N N . PHE A 1 89 ? 9.214 2.165 -2.468 1.00 73.50 89 PHE A N 1
ATOM 677 C CA . PHE A 1 89 ? 10.349 3.020 -2.838 1.00 73.50 89 PHE A CA 1
ATOM 678 C C . PHE A 1 89 ? 10.068 3.975 -4.013 1.00 73.50 89 PHE A C 1
ATOM 680 O O . PHE A 1 89 ? 10.862 4.883 -4.260 1.00 73.50 89 PHE A O 1
ATOM 687 N N . LEU A 1 90 ? 8.973 3.786 -4.763 1.00 77.88 90 LEU A N 1
ATOM 688 C CA . LEU A 1 90 ? 8.596 4.705 -5.836 1.00 77.88 90 LEU A CA 1
ATOM 689 C C . LEU A 1 90 ? 7.986 5.971 -5.232 1.00 77.88 90 LEU A C 1
ATOM 691 O O . LEU A 1 90 ? 7.104 5.909 -4.368 1.00 77.88 90 LEU A O 1
ATOM 695 N N . ARG A 1 91 ? 8.461 7.121 -5.707 1.00 76.56 91 ARG A N 1
ATOM 696 C CA . ARG A 1 91 ? 7.972 8.442 -5.310 1.00 76.56 91 ARG A CA 1
ATOM 697 C C . ARG A 1 91 ? 6.926 8.939 -6.301 1.00 76.56 91 ARG A C 1
ATOM 699 O O . ARG A 1 91 ? 7.032 8.672 -7.495 1.00 76.56 91 ARG A O 1
ATOM 706 N N . ALA A 1 92 ? 5.953 9.677 -5.789 1.00 81.19 92 ALA A N 1
ATOM 707 C CA . ALA A 1 92 ? 5.008 10.452 -6.578 1.00 81.19 92 ALA A CA 1
ATOM 708 C C . ALA A 1 92 ? 5.111 11.915 -6.139 1.00 81.19 92 ALA A C 1
ATOM 710 O O . ALA A 1 92 ? 5.439 12.180 -4.983 1.00 81.19 92 ALA A O 1
ATOM 711 N N . THR A 1 93 ? 4.877 12.847 -7.064 1.00 81.75 93 THR A N 1
ATOM 712 C CA . THR A 1 93 ? 4.886 14.284 -6.754 1.00 81.75 93 THR A CA 1
ATOM 713 C C . THR A 1 93 ? 3.795 14.616 -5.740 1.00 81.75 93 THR A C 1
ATOM 715 O O . THR A 1 93 ? 4.066 15.297 -4.756 1.00 81.75 93 THR A O 1
ATOM 718 N N . ASP A 1 94 ? 2.592 14.081 -5.957 1.00 80.81 94 ASP A N 1
ATOM 719 C CA . ASP A 1 94 ? 1.522 14.055 -4.967 1.00 80.81 94 ASP A CA 1
ATOM 720 C C . ASP A 1 94 ? 1.448 12.648 -4.337 1.00 80.81 94 ASP A C 1
ATOM 722 O O . ASP A 1 94 ? 1.313 11.651 -5.056 1.00 80.81 94 ASP A O 1
ATOM 726 N N . PRO A 1 95 ? 1.513 12.513 -3.001 1.00 74.31 95 PRO A N 1
ATOM 727 C CA . PRO A 1 95 ? 1.323 11.232 -2.325 1.00 74.31 95 PRO A CA 1
ATOM 728 C C . PRO A 1 95 ? -0.004 10.528 -2.668 1.00 74.31 95 PRO A C 1
ATOM 730 O O . PRO A 1 95 ? -0.060 9.295 -2.626 1.00 74.31 95 PRO A O 1
ATOM 733 N N . GLN A 1 96 ? -1.060 11.275 -3.010 1.00 83.69 96 GLN A N 1
ATOM 734 C CA . GLN A 1 96 ? -2.352 10.726 -3.434 1.00 83.69 96 GLN A CA 1
ATOM 735 C C . GLN A 1 96 ? -2.254 10.028 -4.793 1.00 83.69 96 GLN A C 1
ATOM 737 O O . GLN A 1 96 ? -2.811 8.940 -4.963 1.00 83.69 96 GLN A O 1
ATOM 742 N N . ASP A 1 97 ? -1.472 10.585 -5.725 1.00 86.62 97 ASP A N 1
ATOM 743 C CA . ASP A 1 97 ? -1.275 10.011 -7.062 1.00 86.62 97 ASP A CA 1
ATOM 744 C C . ASP A 1 97 ? -0.693 8.606 -6.985 1.00 86.62 97 ASP A C 1
ATOM 746 O O . ASP A 1 97 ? -1.060 7.736 -7.773 1.00 86.62 97 ASP A O 1
ATOM 750 N N . LYS A 1 98 ? 0.176 8.345 -6.003 1.00 86.31 98 LYS A N 1
ATOM 751 C CA . LYS A 1 98 ? 0.711 7.000 -5.781 1.00 86.31 98 LYS A CA 1
ATOM 752 C C . LYS A 1 98 ? -0.409 6.001 -5.510 1.00 86.31 98 LYS A C 1
ATOM 754 O O . LYS A 1 98 ? -0.423 4.926 -6.099 1.00 86.31 98 LYS A O 1
ATOM 759 N N . ILE A 1 99 ? -1.344 6.338 -4.628 1.00 87.25 99 ILE A N 1
ATOM 760 C CA . ILE A 1 99 ? -2.441 5.442 -4.252 1.00 87.25 99 ILE A CA 1
ATOM 761 C C . ILE A 1 99 ? -3.379 5.249 -5.449 1.00 87.25 99 ILE A C 1
ATOM 763 O O . ILE A 1 99 ? -3.660 4.111 -5.829 1.00 87.25 99 ILE A O 1
ATOM 767 N N . TYR A 1 100 ? -3.790 6.338 -6.099 1.00 89.69 100 TYR A N 1
ATOM 768 C CA . TYR A 1 100 ? -4.724 6.296 -7.225 1.00 89.69 100 TYR A CA 1
ATOM 769 C C . TYR A 1 100 ? -4.155 5.598 -8.463 1.00 89.69 100 TYR A C 1
ATOM 771 O O . TYR A 1 100 ? -4.852 4.794 -9.091 1.00 89.69 100 TYR A O 1
ATOM 779 N N . ALA A 1 101 ? -2.873 5.805 -8.772 1.00 88.12 101 ALA A N 1
ATOM 780 C CA . ALA A 1 101 ? -2.201 5.086 -9.848 1.00 88.12 101 ALA A CA 1
ATOM 781 C C . ALA A 1 101 ? -2.204 3.573 -9.594 1.00 88.12 101 ALA A C 1
ATOM 783 O O . ALA A 1 101 ? -2.497 2.793 -10.501 1.00 88.12 101 ALA A O 1
ATOM 784 N N . LEU A 1 102 ? -1.934 3.137 -8.361 1.00 88.44 102 LEU A N 1
ATOM 785 C CA . LEU A 1 102 ? -1.906 1.713 -8.030 1.00 88.44 102 LEU A CA 1
ATOM 786 C C . LEU A 1 102 ? -3.303 1.089 -8.003 1.00 88.44 102 LEU A C 1
ATOM 788 O O . LEU A 1 102 ? -3.435 -0.065 -8.401 1.00 88.44 102 LEU A O 1
ATOM 792 N N . ILE A 1 103 ? -4.342 1.830 -7.610 1.00 88.50 103 ILE A N 1
ATOM 793 C CA . ILE A 1 103 ? -5.731 1.342 -7.636 1.00 88.50 103 ILE A CA 1
ATOM 794 C C . ILE A 1 103 ? -6.161 0.989 -9.059 1.00 88.50 103 ILE A C 1
ATOM 796 O O . ILE A 1 103 ? -6.791 -0.044 -9.261 1.00 88.50 103 ILE A O 1
ATOM 800 N N . SER A 1 104 ? -5.735 1.764 -10.062 1.00 83.94 104 SER A N 1
ATOM 801 C CA . SER A 1 104 ? -6.012 1.444 -11.472 1.00 83.94 104 SER A CA 1
ATOM 802 C C . SER A 1 104 ? -5.413 0.100 -11.931 1.00 83.94 104 SER A C 1
ATOM 804 O O . SER A 1 104 ? -5.912 -0.532 -12.866 1.00 83.94 104 SER A O 1
ATOM 806 N N . LEU A 1 105 ? -4.354 -0.358 -11.254 1.00 84.81 105 LEU A N 1
ATOM 807 C CA . LEU A 1 105 ? -3.658 -1.623 -11.504 1.00 84.81 105 LEU A CA 1
ATOM 808 C C . LEU A 1 105 ? -4.122 -2.754 -10.571 1.00 84.81 105 LEU A C 1
ATOM 810 O O . LEU A 1 105 ? -3.757 -3.917 -10.783 1.00 84.81 105 LEU A O 1
ATOM 814 N N . ALA A 1 106 ? -4.884 -2.415 -9.533 1.00 88.12 106 ALA A N 1
ATOM 815 C CA . ALA A 1 106 ? -5.287 -3.317 -8.470 1.00 88.12 106 ALA A CA 1
ATOM 816 C C . ALA A 1 106 ? -6.478 -4.195 -8.871 1.00 88.12 106 ALA A C 1
ATOM 818 O O . ALA A 1 106 ? -7.037 -4.096 -9.967 1.00 88.12 106 ALA A O 1
ATOM 819 N N . SER A 1 107 ? -6.832 -5.114 -7.979 1.00 87.50 107 SER A N 1
ATOM 820 C CA . SER A 1 107 ? -7.992 -5.985 -8.123 1.00 87.50 107 SER A CA 1
ATOM 821 C C . SER A 1 107 ? -9.294 -5.181 -8.179 1.00 87.50 107 SER A C 1
ATOM 823 O O . SER A 1 107 ? -9.357 -4.050 -7.704 1.00 87.50 107 SER A O 1
ATOM 825 N N . ASN A 1 108 ? -10.334 -5.733 -8.810 1.00 87.12 108 ASN A N 1
ATOM 826 C CA . ASN A 1 108 ? -11.585 -4.988 -9.001 1.00 87.12 108 ASN A CA 1
ATOM 827 C C . ASN A 1 108 ? -12.261 -4.682 -7.655 1.00 87.12 108 ASN A C 1
ATOM 829 O O . ASN A 1 108 ? -12.972 -3.691 -7.531 1.00 87.12 108 ASN A O 1
ATOM 833 N N . GLU A 1 109 ? -12.006 -5.519 -6.653 1.00 87.62 109 GLU A N 1
ATOM 834 C CA . GLU A 1 109 ? -12.403 -5.346 -5.263 1.00 87.62 109 GLU A CA 1
ATOM 835 C C . GLU A 1 109 ? -11.837 -4.042 -4.674 1.00 87.62 109 GLU A C 1
ATOM 837 O O . GLU A 1 109 ? -12.508 -3.384 -3.886 1.00 87.62 109 GLU A O 1
ATOM 842 N N . ASP A 1 110 ? -10.649 -3.615 -5.113 1.00 89.62 110 ASP A N 1
ATOM 843 C CA . ASP A 1 110 ? -9.980 -2.397 -4.645 1.00 89.62 110 ASP A CA 1
ATOM 844 C C . ASP A 1 110 ? -10.470 -1.118 -5.341 1.00 89.62 110 ASP A C 1
ATOM 846 O O . ASP A 1 110 ? -10.185 -0.013 -4.878 1.00 89.62 110 ASP A O 1
ATOM 850 N N . HIS A 1 111 ? -11.246 -1.234 -6.424 1.00 86.62 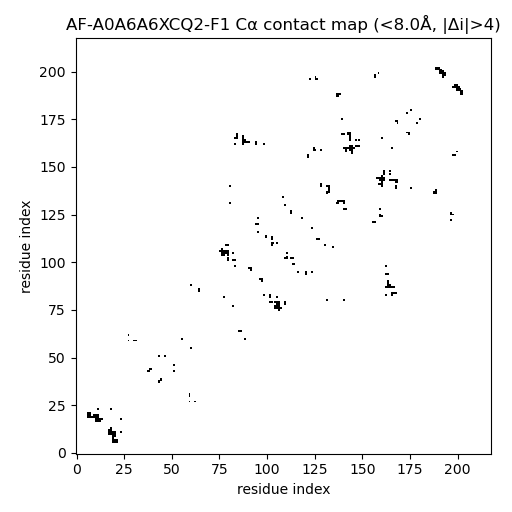111 HIS A N 1
ATOM 851 C CA . HIS A 1 111 ? -11.756 -0.075 -7.166 1.00 86.62 111 HIS A CA 1
ATOM 852 C C . HIS A 1 111 ? -12.809 0.738 -6.389 1.00 86.62 111 HIS A C 1
ATOM 854 O O . HIS A 1 111 ? -13.188 1.817 -6.836 1.00 86.62 111 HIS A O 1
ATOM 860 N N . VAL A 1 112 ? -13.272 0.263 -5.226 1.00 87.50 112 VAL A N 1
ATOM 861 C CA . VAL A 1 112 ? -14.119 1.052 -4.311 1.00 87.50 112 VAL A CA 1
ATOM 862 C C . VAL A 1 112 ? -13.392 2.295 -3.776 1.00 87.50 112 VAL A C 1
ATOM 864 O O . VAL A 1 112 ? -14.029 3.278 -3.397 1.00 87.50 112 VAL A O 1
ATOM 867 N N . LEU A 1 113 ? -12.055 2.287 -3.792 1.00 87.06 113 LEU A N 1
ATOM 868 C CA . LEU A 1 113 ? -11.202 3.427 -3.463 1.00 87.06 113 LEU A CA 1
ATOM 869 C C . LEU A 1 113 ? -11.074 4.381 -4.669 1.00 87.06 113 LEU A C 1
ATOM 871 O O . LEU A 1 113 ? -9.981 4.650 -5.154 1.00 87.06 113 LEU A O 1
ATOM 875 N N . LEU A 1 114 ? -12.193 4.867 -5.208 1.00 87.56 114 LEU A N 1
ATOM 876 C CA . LEU A 1 114 ? -12.164 5.757 -6.374 1.00 87.56 114 LEU A CA 1
ATOM 877 C C . LEU A 1 114 ? -11.347 7.038 -6.100 1.00 87.56 114 LEU A C 1
ATOM 879 O O . LEU A 1 114 ? -11.391 7.546 -4.976 1.00 87.56 114 LEU A O 1
ATOM 883 N N . PRO A 1 115 ? -10.636 7.580 -7.111 1.00 90.06 115 PRO A N 1
ATOM 884 C CA . PRO A 1 115 ? -9.910 8.835 -6.969 1.00 90.06 115 PRO A CA 1
ATOM 885 C C . PRO A 1 115 ? -10.819 9.998 -6.573 1.00 90.06 115 PRO A C 1
ATOM 887 O O . PRO A 1 115 ? -11.740 10.349 -7.308 1.00 90.06 115 PRO A O 1
ATOM 890 N N . ASP A 1 116 ? -10.531 10.607 -5.426 1.00 90.12 116 ASP A N 1
ATOM 891 C CA . ASP A 1 116 ? -11.206 11.802 -4.931 1.00 90.12 116 ASP A CA 1
ATOM 892 C C . ASP A 1 11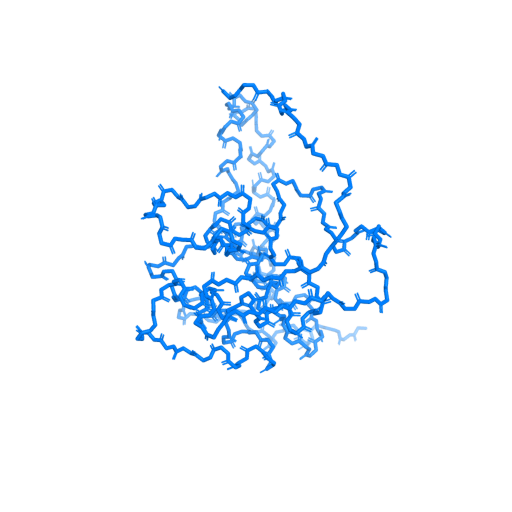6 ? -10.174 12.770 -4.341 1.00 90.12 116 ASP A C 1
ATOM 894 O O . ASP A 1 116 ? -9.786 12.685 -3.176 1.00 90.12 116 ASP A O 1
ATOM 898 N N . TYR A 1 117 ? -9.711 13.699 -5.174 1.00 88.88 117 TYR A N 1
ATOM 899 C CA . TYR A 1 117 ? -8.720 14.707 -4.792 1.00 88.88 117 TYR A CA 1
ATOM 900 C C . TYR A 1 117 ? -9.285 15.805 -3.875 1.00 88.88 117 TYR A C 1
ATOM 902 O O . TYR A 1 117 ? -8.532 16.667 -3.425 1.00 88.88 117 TYR A O 1
ATOM 910 N N . SER A 1 118 ? -10.592 15.794 -3.580 1.00 91.38 118 SER A N 1
ATOM 911 C CA . SER A 1 118 ? -11.160 16.669 -2.547 1.00 91.38 118 SER A CA 1
ATOM 912 C C . SER A 1 118 ? -10.844 16.172 -1.132 1.00 91.38 118 SER A C 1
ATOM 914 O O . SER A 1 118 ? -10.922 16.943 -0.174 1.00 91.38 118 SER A O 1
ATOM 916 N N . MET A 1 119 ? -10.459 14.898 -0.994 1.00 88.94 119 MET A N 1
ATOM 917 C CA . MET A 1 119 ? -10.093 14.304 0.284 1.00 88.94 119 MET A CA 1
ATOM 918 C C . MET A 1 119 ? -8.674 14.676 0.697 1.00 88.94 119 MET A C 1
ATOM 920 O O . MET A 1 119 ? -7.749 14.764 -0.113 1.00 88.94 119 MET A O 1
ATOM 924 N N . SER A 1 120 ? -8.474 14.820 2.004 1.00 87.88 120 SER A N 1
ATOM 925 C CA . SER A 1 120 ? -7.130 14.941 2.549 1.00 87.88 120 SER A CA 1
ATOM 926 C C . SER A 1 120 ? -6.375 13.613 2.431 1.00 87.88 120 SER A C 1
ATOM 928 O O . SER A 1 120 ? -6.957 12.524 2.489 1.00 87.88 120 SER A O 1
ATOM 930 N N . LYS A 1 121 ? -5.039 13.694 2.366 1.00 84.25 121 LYS A N 1
ATOM 931 C CA . LYS A 1 121 ? -4.136 12.527 2.410 1.00 84.25 121 LYS A CA 1
ATOM 932 C C . LYS A 1 121 ? -4.513 11.563 3.543 1.00 84.25 121 LYS A C 1
ATOM 934 O O . LYS A 1 121 ? -4.558 10.352 3.349 1.00 84.25 121 LYS A O 1
ATOM 939 N N . MET A 1 122 ? -4.832 12.107 4.716 1.00 86.50 122 MET A N 1
ATOM 940 C CA . MET A 1 122 ? -5.212 11.327 5.892 1.00 86.50 122 MET A CA 1
ATOM 941 C C . MET A 1 122 ? -6.537 10.579 5.703 1.00 86.50 122 MET A C 1
ATOM 943 O O . MET A 1 122 ? -6.630 9.400 6.042 1.00 86.50 122 MET A O 1
ATOM 947 N N . GLN A 1 123 ? -7.555 11.223 5.128 1.00 89.69 123 GLN A N 1
ATOM 948 C CA . GLN A 1 123 ? -8.845 10.580 4.853 1.00 89.69 123 GLN A CA 1
ATOM 949 C C . GLN A 1 123 ? -8.693 9.398 3.889 1.00 89.69 123 GLN A C 1
ATOM 951 O O . GLN A 1 123 ? -9.251 8.326 4.134 1.00 89.69 123 GLN A O 1
ATOM 956 N N . ILE A 1 124 ? -7.889 9.562 2.836 1.00 89.25 124 ILE A N 1
ATOM 957 C CA . ILE A 1 124 ? -7.620 8.505 1.851 1.00 89.25 124 ILE A CA 1
ATOM 958 C C . ILE A 1 124 ? -6.924 7.319 2.516 1.00 89.25 124 ILE A C 1
ATOM 960 O O . ILE A 1 124 ? -7.334 6.173 2.336 1.00 89.25 124 ILE A O 1
ATOM 964 N N . LEU A 1 125 ? -5.905 7.581 3.335 1.00 88.06 125 LEU A N 1
ATOM 965 C CA . LEU A 1 125 ? -5.160 6.524 4.008 1.00 88.06 125 LEU A CA 1
ATOM 966 C C . LEU A 1 125 ? -6.001 5.775 5.053 1.00 88.06 125 LEU A C 1
ATOM 968 O O . LEU A 1 125 ? -5.933 4.548 5.123 1.00 88.06 125 LEU A O 1
ATOM 972 N N . ARG A 1 126 ? -6.849 6.473 5.817 1.00 91.62 126 ARG A N 1
ATOM 973 C CA . ARG A 1 126 ? -7.817 5.845 6.738 1.00 91.62 126 ARG A CA 1
ATOM 974 C C . ARG A 1 126 ? -8.776 4.917 5.991 1.00 91.62 126 ARG A C 1
ATOM 976 O O . ARG A 1 126 ? -8.997 3.781 6.413 1.00 91.62 126 ARG A O 1
ATOM 983 N N . ARG A 1 127 ? -9.304 5.373 4.848 1.00 92.25 127 ARG A N 1
ATOM 984 C CA . ARG A 1 127 ? -10.170 4.568 3.972 1.00 92.25 127 ARG A CA 1
ATOM 985 C C . ARG A 1 127 ? -9.446 3.348 3.409 1.00 92.25 127 ARG A C 1
ATOM 987 O O . ARG A 1 127 ? -10.023 2.265 3.426 1.00 92.25 127 ARG A O 1
ATOM 994 N N . LEU A 1 128 ? -8.200 3.514 2.967 1.00 91.25 128 LEU A N 1
ATOM 995 C CA . LEU A 1 128 ? -7.350 2.435 2.464 1.00 91.25 128 LEU A CA 1
ATOM 996 C C . LEU A 1 128 ? -7.126 1.350 3.524 1.00 91.25 128 LEU A C 1
ATOM 998 O O . LEU A 1 128 ? -7.269 0.168 3.228 1.00 91.25 128 LEU A O 1
ATOM 1002 N N . VAL A 1 129 ? -6.795 1.734 4.759 1.00 91.62 129 VAL A N 1
ATOM 1003 C CA . VAL A 1 129 ? -6.582 0.777 5.855 1.00 91.62 129 VAL A CA 1
ATOM 1004 C C . VAL A 1 129 ? -7.861 0.014 6.180 1.00 91.62 129 VAL A C 1
ATOM 1006 O O . VAL A 1 129 ? -7.812 -1.210 6.272 1.00 91.62 129 VAL A O 1
ATOM 1009 N N . ARG A 1 130 ? -8.999 0.711 6.318 1.00 94.06 130 ARG A N 1
ATOM 1010 C CA . ARG A 1 130 ? -10.301 0.063 6.537 1.00 94.06 130 ARG A CA 1
ATOM 1011 C C . ARG A 1 130 ? -10.600 -0.944 5.431 1.00 94.06 130 ARG A C 1
ATOM 1013 O O . ARG A 1 130 ? -10.873 -2.100 5.721 1.00 94.06 130 ARG A O 1
ATOM 1020 N N . HIS A 1 131 ? -10.464 -0.512 4.178 1.00 92.88 131 HIS A N 1
ATOM 1021 C CA . HIS A 1 131 ? -10.669 -1.357 3.004 1.00 92.88 131 HIS A CA 1
ATOM 1022 C C . HIS A 1 131 ? -9.796 -2.617 3.034 1.00 92.88 131 HIS A C 1
ATOM 1024 O O . HIS A 1 131 ? -10.301 -3.719 2.852 1.00 92.88 131 HIS A O 1
ATOM 1030 N N . LEU A 1 132 ? -8.501 -2.478 3.327 1.00 89.75 132 LEU A N 1
ATOM 1031 C CA . LEU A 1 132 ? -7.582 -3.617 3.389 1.00 89.75 132 LEU A CA 1
ATOM 1032 C C . LEU A 1 132 ? -7.892 -4.570 4.550 1.00 89.75 132 LEU A C 1
ATOM 1034 O O . LEU A 1 132 ? -7.810 -5.780 4.366 1.00 89.75 132 LEU A O 1
ATOM 1038 N N . ILE A 1 133 ? -8.306 -4.065 5.716 1.00 90.81 133 ILE A N 1
ATOM 1039 C CA . ILE A 1 133 ? -8.770 -4.918 6.824 1.00 90.81 133 ILE A CA 1
ATOM 1040 C C . ILE A 1 133 ? -10.034 -5.686 6.415 1.00 90.81 133 ILE A C 1
ATOM 1042 O O . ILE A 1 133 ? -10.142 -6.889 6.671 1.00 90.81 133 ILE A O 1
ATOM 1046 N N . ASP A 1 134 ? -10.968 -5.014 5.743 1.00 90.44 134 ASP A N 1
ATOM 1047 C CA . ASP A 1 134 ? -12.236 -5.600 5.318 1.00 90.44 134 ASP A CA 1
ATOM 1048 C C . ASP A 1 134 ? -12.066 -6.638 4.205 1.00 90.44 134 ASP A C 1
ATOM 1050 O O . ASP A 1 134 ? -12.756 -7.660 4.231 1.00 90.44 134 ASP A O 1
ATOM 1054 N N . VAL A 1 135 ? -11.162 -6.412 3.250 1.00 88.50 135 VAL A N 1
ATOM 1055 C CA . VAL A 1 135 ? -10.907 -7.325 2.125 1.00 88.50 135 VAL A CA 1
ATOM 1056 C C . VAL A 1 135 ? -9.977 -8.464 2.527 1.00 88.50 135 VAL A C 1
ATOM 1058 O O . VAL A 1 135 ? -10.315 -9.629 2.312 1.00 88.50 135 VAL A O 1
ATOM 1061 N N . ASP A 1 136 ? -8.837 -8.158 3.150 1.00 84.25 136 ASP A N 1
ATOM 1062 C CA . ASP A 1 136 ? -7.819 -9.164 3.466 1.00 84.25 136 ASP A CA 1
ATOM 1063 C C . ASP A 1 136 ? -8.147 -9.948 4.753 1.00 84.25 136 ASP A C 1
ATOM 1065 O O . ASP A 1 136 ? -7.489 -10.950 5.058 1.00 84.25 136 ASP A O 1
ATOM 1069 N N . LYS A 1 137 ? -9.153 -9.496 5.522 1.00 86.06 137 LYS A N 1
ATOM 1070 C CA . LYS A 1 137 ? -9.601 -10.082 6.800 1.00 86.06 137 LYS A CA 1
ATOM 1071 C C . LYS A 1 137 ? -8.458 -10.295 7.793 1.00 86.06 137 LYS A C 1
ATOM 1073 O O . LYS A 1 137 ? -8.433 -11.273 8.539 1.00 86.06 137 LYS A O 1
ATOM 1078 N N . ASN A 1 138 ? -7.500 -9.372 7.810 1.00 85.38 138 ASN A N 1
ATOM 1079 C CA . ASN A 1 138 ? -6.356 -9.392 8.712 1.00 85.38 138 ASN A CA 1
ATOM 1080 C C . ASN A 1 138 ? -5.860 -7.970 9.023 1.00 85.38 138 ASN A C 1
ATOM 1082 O O . ASN A 1 138 ? -6.297 -6.995 8.422 1.00 85.38 138 ASN A O 1
ATOM 1086 N N . LEU A 1 139 ? -4.937 -7.858 9.981 1.00 85.75 139 LEU A N 1
ATOM 1087 C CA . LEU A 1 139 ? -4.391 -6.581 10.459 1.00 85.75 139 LEU A CA 1
ATOM 1088 C C . LEU A 1 139 ? -2.990 -6.275 9.902 1.00 85.75 139 LEU A C 1
ATOM 1090 O O . LEU A 1 139 ? -2.291 -5.410 10.429 1.00 85.75 139 LEU A O 1
ATOM 1094 N N . THR A 1 140 ? -2.550 -6.974 8.850 1.00 80.25 140 THR A N 1
ATOM 1095 C CA . THR A 1 140 ? -1.179 -6.859 8.316 1.00 80.25 140 THR A CA 1
ATOM 1096 C C . THR A 1 140 ? -0.855 -5.429 7.899 1.00 80.25 140 THR A C 1
ATOM 1098 O O . THR A 1 140 ? 0.257 -4.959 8.143 1.00 80.25 140 THR A O 1
ATOM 1101 N N . ILE A 1 141 ? -1.846 -4.713 7.357 1.00 82.44 141 ILE A N 1
ATOM 1102 C CA . ILE A 1 141 ? -1.729 -3.314 6.938 1.00 82.44 141 ILE A CA 1
ATOM 1103 C C . ILE A 1 141 ? -1.232 -2.383 8.054 1.00 82.44 141 ILE A C 1
ATOM 1105 O O . ILE A 1 141 ? -0.484 -1.443 7.785 1.00 82.44 141 ILE A O 1
ATOM 1109 N N . LEU A 1 142 ? -1.566 -2.680 9.315 1.00 84.81 142 LEU A N 1
ATOM 1110 C CA . LEU A 1 142 ? -1.150 -1.867 10.455 1.00 84.81 142 LEU A CA 1
ATOM 1111 C C . LEU A 1 142 ? 0.357 -1.943 10.696 1.00 84.81 142 LEU A C 1
ATOM 1113 O O . LEU A 1 142 ? 0.916 -1.017 11.257 1.00 84.81 142 LEU A O 1
ATOM 1117 N N . SER A 1 143 ? 1.056 -2.976 10.215 1.00 76.69 143 SER A N 1
ATOM 1118 C CA . SER A 1 143 ? 2.514 -3.091 10.389 1.00 76.69 143 SER A CA 1
ATOM 1119 C C . SER A 1 143 ? 3.299 -1.949 9.733 1.00 76.69 143 SER A C 1
ATOM 1121 O O . SER A 1 143 ? 4.439 -1.694 10.121 1.00 76.69 143 SER A O 1
ATOM 1123 N N . GLY A 1 144 ? 2.701 -1.242 8.768 1.00 71.94 144 GLY A N 1
ATOM 1124 C CA . GLY A 1 144 ? 3.305 -0.076 8.121 1.00 71.94 144 GLY A CA 1
ATOM 1125 C C . GLY A 1 144 ? 3.317 1.200 8.976 1.00 71.94 144 GLY A C 1
ATOM 1126 O O . GLY A 1 144 ? 3.906 2.189 8.553 1.00 71.94 144 GLY A O 1
ATOM 1127 N N . ASN A 1 145 ? 2.704 1.204 10.166 1.00 74.62 145 ASN A N 1
ATOM 1128 C CA . ASN A 1 145 ? 2.663 2.367 11.065 1.00 74.62 145 ASN A CA 1
ATOM 1129 C C . ASN A 1 145 ? 3.889 2.491 11.995 1.00 74.62 145 ASN A C 1
ATOM 1131 O O . ASN A 1 145 ? 3.964 3.405 12.812 1.00 74.62 145 ASN A O 1
ATOM 1135 N N . ARG A 1 146 ? 4.858 1.569 11.899 1.00 70.00 146 ARG A N 1
ATOM 1136 C CA . ARG A 1 146 ? 6.015 1.484 12.815 1.00 70.00 146 ARG A CA 1
ATOM 1137 C C . ARG A 1 146 ? 6.969 2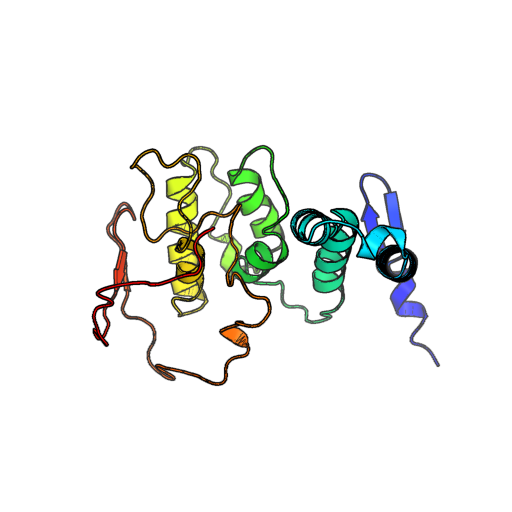.677 12.743 1.00 70.00 146 ARG A C 1
ATOM 1139 O O . ARG A 1 146 ? 7.863 2.792 13.577 1.00 70.00 146 ARG A O 1
ATOM 1146 N N . ARG A 1 147 ? 6.832 3.531 11.730 1.00 66.31 147 ARG A N 1
ATOM 1147 C CA . ARG A 1 147 ? 7.609 4.759 11.568 1.0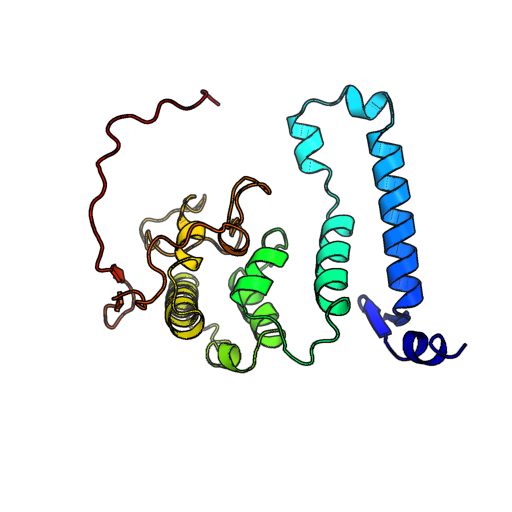0 66.31 147 ARG A CA 1
ATOM 1148 C C . ARG A 1 147 ? 6.639 5.915 11.419 1.00 66.31 147 ARG A C 1
ATOM 1150 O O . ARG A 1 147 ? 5.787 5.881 10.537 1.00 66.31 147 ARG A O 1
ATOM 1157 N N . LEU A 1 148 ? 6.803 6.936 12.255 1.00 62.97 148 LEU A N 1
ATOM 1158 C CA . LEU A 1 148 ? 6.095 8.191 12.054 1.00 62.97 148 LEU A CA 1
ATOM 1159 C C . LEU A 1 148 ? 6.582 8.859 10.750 1.00 62.97 148 LEU A C 1
ATOM 1161 O O . LEU A 1 148 ? 7.765 8.716 10.385 1.00 62.97 148 LEU A O 1
ATOM 1165 N N . PRO A 1 149 ? 5.696 9.586 10.048 1.00 64.94 149 PRO A N 1
ATOM 1166 C CA . PRO A 1 149 ? 6.108 10.503 8.991 1.00 64.94 149 PRO A CA 1
ATOM 1167 C C . PRO A 1 149 ? 7.135 11.512 9.526 1.00 64.94 149 PRO A C 1
ATOM 1169 O O . PRO A 1 149 ? 7.115 11.856 10.709 1.00 64.94 149 PRO A O 1
ATOM 1172 N N . LEU A 1 150 ? 8.053 11.982 8.673 1.00 64.19 150 LEU A N 1
ATOM 1173 C CA . LEU A 1 150 ? 9.037 13.009 9.076 1.00 64.19 150 LEU A CA 1
ATOM 1174 C C . LEU A 1 150 ? 8.377 14.344 9.421 1.00 64.19 150 LEU A C 1
ATOM 1176 O O . LEU A 1 150 ? 8.913 15.116 10.206 1.00 64.19 150 LEU A O 1
ATOM 1180 N N . ASP A 1 151 ? 7.232 14.596 8.808 1.00 65.12 151 ASP A N 1
ATOM 1181 C CA . ASP A 1 151 ? 6.420 15.801 8.852 1.00 65.12 151 ASP A CA 1
ATOM 1182 C C . ASP A 1 151 ? 5.206 15.630 9.777 1.00 65.12 151 ASP A C 1
ATOM 1184 O O . ASP A 1 151 ? 4.131 16.153 9.507 1.00 65.12 151 ASP A O 1
ATOM 1188 N N . TYR A 1 152 ? 5.342 14.869 10.868 1.00 65.06 152 TYR A N 1
ATOM 1189 C CA . TYR A 1 152 ? 4.242 14.620 11.800 1.00 65.06 152 TYR A CA 1
ATOM 1190 C C . TYR A 1 152 ? 3.691 15.930 12.398 1.00 65.06 152 TYR A C 1
ATOM 1192 O O . TYR A 1 152 ? 4.324 16.555 13.247 1.00 65.06 152 TYR A O 1
ATOM 1200 N N . THR A 1 153 ? 2.480 16.317 11.990 1.00 63.16 153 THR A N 1
ATOM 1201 C CA . THR A 1 153 ? 1.783 17.533 12.450 1.00 63.16 153 THR A CA 1
ATOM 1202 C C . THR A 1 153 ? 0.795 17.290 13.599 1.00 63.16 153 THR A C 1
ATOM 1204 O O . THR A 1 153 ? 0.058 18.194 13.976 1.00 63.16 153 THR A O 1
ATOM 1207 N N . GLY A 1 154 ? 0.738 16.079 14.170 1.00 65.38 154 GLY A N 1
ATOM 1208 C CA . GLY A 1 154 ? -0.241 15.716 15.210 1.00 65.38 154 GLY A CA 1
ATOM 1209 C C . GLY A 1 154 ? -1.619 15.290 14.684 1.00 65.38 154 GLY A C 1
ATOM 1210 O O . GLY A 1 154 ? -2.346 14.599 15.388 1.00 65.38 154 GLY A O 1
ATOM 1211 N N . GLU A 1 155 ? -1.952 15.601 13.429 1.00 70.88 155 GLU A N 1
ATOM 1212 C CA . GLU A 1 155 ? -3.196 15.161 12.768 1.00 70.88 155 GLU A CA 1
ATOM 1213 C C . GLU A 1 155 ? -3.115 13.726 12.211 1.00 70.88 155 GLU A C 1
ATOM 1215 O O . GLU A 1 155 ? -4.082 13.190 11.657 1.00 70.88 155 GLU A O 1
ATOM 1220 N N . TRP A 1 156 ? -1.952 13.083 12.349 1.00 78.44 156 TRP A N 1
ATOM 1221 C CA . TRP A 1 156 ? -1.710 11.751 11.818 1.00 78.44 156 TRP A CA 1
ATOM 1222 C C . TRP A 1 156 ? -2.229 10.664 12.757 1.00 78.44 156 TRP A C 1
ATOM 1224 O O . TRP A 1 156 ? -1.713 10.474 13.858 1.00 78.44 156 TRP A O 1
ATOM 1234 N N . SER A 1 157 ? -3.226 9.901 12.304 1.00 83.25 157 SER A N 1
ATOM 1235 C CA . SER A 1 157 ? -3.722 8.741 13.048 1.00 83.25 157 SER A CA 1
ATOM 1236 C C . SER A 1 157 ? -2.598 7.721 13.254 1.00 83.25 157 SER A C 1
ATOM 1238 O O . SER A 1 157 ? -2.007 7.234 12.294 1.00 83.25 157 SER A O 1
ATOM 1240 N N . SER A 1 158 ? -2.336 7.343 14.506 1.00 81.38 158 SER A N 1
ATOM 1241 C CA . SER A 1 158 ? -1.220 6.462 14.897 1.00 81.38 158 SER A CA 1
ATOM 1242 C C . SER A 1 158 ? -1.241 5.065 14.264 1.00 81.38 158 SER A C 1
ATOM 1244 O O . SER A 1 158 ? -0.231 4.367 14.242 1.00 81.38 158 SER A O 1
ATOM 1246 N N . TRP A 1 159 ? -2.391 4.634 13.755 1.00 86.12 159 TRP A N 1
ATOM 1247 C CA . TRP A 1 159 ? -2.603 3.333 13.123 1.00 86.12 159 TRP A CA 1
ATOM 1248 C C . TRP A 1 159 ? -2.519 3.377 11.591 1.00 86.12 159 TRP A C 1
ATOM 1250 O O . TRP A 1 159 ? -2.538 2.331 10.944 1.00 86.12 159 TRP A O 1
ATOM 1260 N N . VAL A 1 160 ? -2.421 4.569 11.001 1.00 86.69 160 VAL A N 1
ATOM 1261 C CA . VAL A 1 160 ? -2.333 4.743 9.553 1.00 86.69 160 VAL A CA 1
ATOM 1262 C C . VAL A 1 160 ? -0.876 4.596 9.098 1.00 86.69 160 VAL A C 1
ATOM 1264 O O . VAL A 1 160 ? -0.002 5.284 9.635 1.00 86.69 160 VAL A O 1
ATOM 1267 N N . PRO A 1 161 ? -0.590 3.734 8.105 1.00 80.19 161 PRO A N 1
ATOM 1268 C CA . PRO A 1 161 ? 0.753 3.578 7.581 1.00 80.19 161 PRO A CA 1
ATOM 1269 C C . PRO A 1 161 ? 1.142 4.766 6.699 1.00 80.19 161 PRO A C 1
ATOM 1271 O O . PRO A 1 161 ? 0.305 5.368 6.024 1.00 80.19 161 PRO A O 1
ATOM 1274 N N . ASP A 1 162 ? 2.436 5.062 6.650 1.00 75.00 162 ASP A N 1
ATOM 1275 C CA . ASP A 1 162 ? 2.980 6.017 5.689 1.00 75.00 162 ASP A CA 1
ATOM 1276 C C . ASP A 1 162 ? 3.169 5.321 4.322 1.00 75.00 162 ASP A C 1
ATOM 1278 O O . ASP A 1 162 ? 3.941 4.361 4.233 1.00 75.00 162 ASP A O 1
ATOM 1282 N N . PRO A 1 163 ? 2.496 5.766 3.242 1.00 68.31 163 PRO A N 1
ATOM 1283 C CA . PRO A 1 163 ? 2.608 5.160 1.910 1.00 68.31 163 PRO A CA 1
ATOM 1284 C C . PRO A 1 163 ? 3.999 5.322 1.265 1.00 68.31 163 PRO A C 1
ATOM 1286 O O . PRO A 1 163 ? 4.358 4.565 0.355 1.00 68.31 163 PRO A O 1
ATOM 1289 N N . GLU A 1 164 ? 4.800 6.296 1.697 1.00 67.62 164 GLU A N 1
ATOM 1290 C CA . GLU A 1 164 ? 6.177 6.504 1.226 1.00 67.62 164 GLU A CA 1
ATOM 1291 C C . GLU A 1 164 ? 7.185 5.670 2.011 1.00 67.62 164 GLU A C 1
ATOM 1293 O O . GLU A 1 164 ? 8.247 5.312 1.504 1.00 67.62 164 GLU A O 1
ATOM 1298 N N . ARG A 1 165 ? 6.831 5.312 3.244 1.00 63.34 165 ARG A N 1
ATOM 1299 C CA . ARG A 1 165 ? 7.635 4.470 4.132 1.00 63.34 165 ARG A CA 1
ATOM 1300 C C . ARG A 1 165 ? 6.969 3.132 4.391 1.00 63.34 165 ARG A C 1
ATOM 1302 O O . ARG A 1 165 ? 7.235 2.524 5.428 1.00 63.34 165 ARG A O 1
ATOM 1309 N N . PHE A 1 166 ? 6.140 2.685 3.441 1.00 63.41 166 PHE A N 1
ATOM 1310 C CA . PHE A 1 166 ? 5.355 1.454 3.489 1.00 63.41 166 PHE A CA 1
ATOM 1311 C C . PHE A 1 166 ? 6.265 0.227 3.407 1.00 63.41 166 PHE A C 1
ATOM 1313 O O . PHE A 1 166 ? 6.315 -0.521 2.434 1.00 63.41 166 PHE A O 1
ATOM 1320 N N . ILE A 1 167 ? 7.054 0.054 4.450 1.00 54.72 167 ILE A N 1
ATOM 1321 C CA . ILE A 1 167 ? 7.967 -1.042 4.641 1.00 54.72 167 ILE A CA 1
ATOM 1322 C C . ILE A 1 167 ? 7.203 -1.979 5.559 1.00 54.72 167 ILE A C 1
ATOM 1324 O O . ILE A 1 167 ? 7.184 -1.787 6.774 1.00 54.72 167 ILE A O 1
ATOM 1328 N N . LEU A 1 168 ? 6.531 -2.975 4.972 1.00 51.97 168 LEU A N 1
ATOM 1329 C CA . LEU A 1 168 ? 5.834 -3.976 5.777 1.00 51.97 168 LEU A CA 1
ATOM 1330 C C . LEU A 1 168 ? 6.797 -4.648 6.760 1.00 51.97 168 LEU A C 1
ATOM 1332 O O . LEU A 1 168 ? 6.339 -5.042 7.827 1.00 51.97 168 LEU A O 1
ATOM 1336 N N . THR A 1 169 ? 8.107 -4.677 6.464 1.00 44.06 169 THR A N 1
ATOM 1337 C CA . THR A 1 169 ? 9.171 -5.169 7.345 1.00 44.06 169 THR A CA 1
ATOM 1338 C C . THR A 1 169 ? 10.519 -4.496 7.051 1.00 44.06 169 THR A C 1
ATOM 1340 O O . THR A 1 169 ? 10.992 -4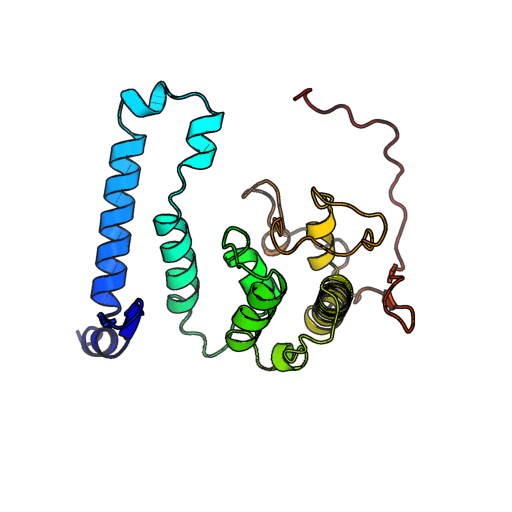.481 5.920 1.00 44.06 169 THR A O 1
ATOM 1343 N N . THR A 1 170 ? 11.188 -3.934 8.064 1.00 39.03 170 THR A N 1
ATOM 1344 C CA . THR A 1 170 ? 12.555 -3.361 7.958 1.00 39.03 170 THR A CA 1
ATOM 1345 C C . THR A 1 170 ? 13.642 -4.401 7.671 1.00 39.03 170 THR A C 1
ATOM 1347 O O . THR A 1 170 ? 14.829 -4.096 7.707 1.00 39.03 170 THR A O 1
ATOM 1350 N N . ARG A 1 171 ? 13.237 -5.636 7.393 1.00 40.19 171 ARG A N 1
ATOM 1351 C CA . ARG A 1 171 ? 14.067 -6.806 7.171 1.00 40.19 171 ARG A CA 1
ATOM 1352 C C . ARG A 1 171 ? 13.379 -7.635 6.102 1.00 40.19 171 ARG A C 1
ATOM 1354 O O . ARG A 1 171 ? 12.244 -8.058 6.318 1.00 40.19 171 ARG A O 1
ATOM 1361 N N . GLY A 1 172 ? 14.059 -7.894 4.986 1.00 41.50 172 GLY A N 1
ATOM 1362 C CA . GLY A 1 172 ? 13.582 -8.836 3.961 1.00 41.50 172 GLY A CA 1
ATOM 1363 C C . GLY A 1 172 ? 13.300 -10.245 4.513 1.00 41.50 172 GLY A C 1
ATOM 1364 O O . GLY A 1 172 ? 12.648 -11.048 3.850 1.00 41.50 172 GLY A O 1
ATOM 1365 N N . ASP A 1 173 ? 13.757 -10.497 5.739 1.00 40.28 173 ASP A N 1
ATOM 1366 C CA . ASP A 1 173 ? 13.715 -11.715 6.538 1.00 40.28 173 ASP A CA 1
ATOM 1367 C C . ASP A 1 173 ? 12.455 -11.872 7.414 1.00 40.28 173 ASP A C 1
ATOM 1369 O O . ASP A 1 173 ? 12.143 -12.997 7.804 1.00 40.28 173 ASP A O 1
ATOM 1373 N N . TRP A 1 174 ? 11.673 -10.815 7.681 1.00 43.59 174 TRP A N 1
ATOM 1374 C CA . TRP A 1 174 ? 10.316 -10.993 8.221 1.00 43.59 174 TRP A CA 1
ATOM 1375 C C . TRP A 1 174 ? 9.333 -10.777 7.072 1.00 43.59 174 TRP A C 1
ATOM 1377 O O . TRP A 1 174 ? 9.307 -9.725 6.443 1.00 43.59 174 TRP A O 1
ATOM 1387 N N . GLN A 1 175 ? 8.553 -11.793 6.740 1.00 52.78 175 GLN A N 1
ATOM 1388 C CA . GLN A 1 175 ? 7.445 -11.690 5.799 1.00 52.78 175 GLN A CA 1
ATOM 1389 C C . GLN A 1 175 ? 6.292 -12.426 6.472 1.00 52.78 175 GLN A C 1
ATOM 1391 O O . GLN A 1 175 ? 6.280 -13.651 6.421 1.00 52.78 175 GLN A O 1
ATOM 1396 N N . PRO A 1 176 ? 5.355 -11.740 7.156 1.00 52.53 176 PRO A N 1
ATOM 1397 C CA . PRO A 1 176 ? 4.269 -12.411 7.882 1.00 52.53 176 PRO A CA 1
ATOM 1398 C C . PRO A 1 176 ? 3.510 -13.409 6.989 1.00 52.53 176 PRO A C 1
ATOM 1400 O O . PRO A 1 176 ? 3.160 -14.495 7.441 1.00 52.53 176 PRO A O 1
ATOM 1403 N N . GLU A 1 177 ? 3.407 -13.085 5.697 1.00 51.06 177 GLU A N 1
ATOM 1404 C CA . GLU A 1 177 ? 2.894 -13.910 4.594 1.00 51.06 177 GLU A CA 1
ATOM 1405 C C . GLU A 1 177 ? 3.577 -15.289 4.448 1.00 51.06 177 GLU A C 1
ATOM 1407 O O . GLU A 1 177 ? 2.950 -16.248 4.003 1.00 51.06 177 GLU A O 1
ATOM 1412 N N . THR A 1 178 ? 4.880 -15.382 4.746 1.00 52.06 178 THR A N 1
ATOM 1413 C CA . THR A 1 178 ? 5.691 -16.610 4.638 1.00 52.06 178 THR A CA 1
ATOM 1414 C C . THR A 1 178 ? 5.937 -17.268 5.988 1.00 52.06 178 THR A C 1
ATOM 1416 O O . THR A 1 178 ? 6.458 -18.385 6.039 1.00 52.06 178 THR A O 1
ATOM 1419 N N . THR A 1 179 ? 5.554 -16.618 7.091 1.00 54.88 179 THR A N 1
ATOM 1420 C CA . THR A 1 179 ? 5.631 -17.252 8.403 1.00 54.88 179 THR A CA 1
ATOM 1421 C C . THR A 1 179 ? 4.557 -18.330 8.523 1.00 54.88 179 THR A C 1
ATOM 1423 O O . THR A 1 179 ? 3.393 -18.135 8.179 1.00 54.88 179 THR A O 1
ATOM 1426 N N . THR A 1 180 ? 4.937 -19.489 9.056 1.00 49.00 180 THR A N 1
ATOM 1427 C CA . THR A 1 180 ? 3.992 -20.548 9.446 1.00 49.00 180 THR A CA 1
ATOM 1428 C C . THR A 1 180 ? 3.246 -20.211 10.740 1.00 49.00 180 THR A C 1
ATOM 1430 O O . THR A 1 180 ? 2.331 -20.936 11.134 1.00 49.00 180 THR A O 1
ATOM 1433 N N . PHE A 1 181 ? 3.619 -19.112 11.404 1.00 53.28 181 PHE A N 1
ATOM 1434 C CA . PHE A 1 181 ? 3.051 -18.694 12.674 1.00 53.28 181 PHE A CA 1
ATOM 1435 C C . PHE A 1 181 ? 1.707 -17.997 12.465 1.00 53.28 181 PHE A C 1
ATOM 1437 O O . PHE A 1 181 ? 1.624 -16.821 12.118 1.00 53.28 181 PHE A O 1
ATOM 1444 N N . LYS A 1 182 ? 0.629 -18.740 12.702 1.00 57.50 182 LYS A N 1
ATOM 1445 C CA . LYS A 1 182 ? -0.742 -18.239 12.638 1.00 57.50 182 LYS A CA 1
ATOM 1446 C C . LYS A 1 182 ? -1.270 -18.063 14.061 1.00 57.50 182 LYS A C 1
ATOM 1448 O O . LYS A 1 182 ? -1.902 -18.963 14.602 1.00 57.50 182 LYS A O 1
ATOM 1453 N N . ALA A 1 183 ? -0.984 -16.909 14.669 1.00 60.38 183 ALA A N 1
ATOM 1454 C CA . ALA A 1 183 ? -1.355 -16.610 16.059 1.00 60.38 183 ALA A CA 1
ATOM 1455 C C . ALA A 1 183 ? -2.869 -16.748 16.337 1.00 60.38 183 ALA A C 1
ATOM 1457 O O . ALA A 1 183 ? -3.268 -17.032 17.461 1.00 60.38 183 ALA A O 1
ATOM 1458 N N . CYS A 1 184 ? -3.705 -16.576 15.307 1.00 58.78 184 CYS A N 1
ATOM 1459 C CA . CYS A 1 184 ? -5.131 -16.881 15.324 1.00 58.78 184 CYS A CA 1
ATOM 1460 C C . CYS A 1 184 ? -5.537 -17.339 13.913 1.00 58.78 184 CYS A C 1
ATOM 1462 O O . CYS A 1 184 ? -5.482 -16.559 12.965 1.00 58.78 184 CYS A O 1
ATOM 1464 N N . THR A 1 185 ? -5.843 -18.624 13.733 1.00 56.25 185 THR A N 1
ATOM 1465 C CA . THR A 1 185 ? -6.026 -19.263 12.415 1.00 56.25 185 THR A CA 1
ATOM 1466 C C . THR A 1 185 ? -7.430 -19.166 11.834 1.00 56.25 185 THR A C 1
ATOM 1468 O O . THR A 1 185 ? -7.588 -19.413 10.640 1.00 56.25 185 THR A O 1
ATOM 1471 N N . SER A 1 186 ? -8.446 -18.867 12.643 1.00 64.38 186 SER A N 1
ATOM 1472 C CA . SER A 1 186 ? -9.846 -19.090 12.251 1.00 64.38 186 SER A CA 1
ATOM 1473 C C . SER A 1 186 ? -10.798 -17.938 12.549 1.00 64.38 186 SER A C 1
ATOM 1475 O O . SER A 1 186 ? -11.959 -18.011 12.157 1.00 64.38 186 SER A O 1
ATOM 1477 N N . THR A 1 187 ? -10.340 -16.886 13.223 1.00 73.31 187 THR A N 1
ATOM 1478 C CA . THR A 1 187 ? -11.212 -15.785 13.644 1.00 73.31 187 THR A CA 1
ATOM 1479 C C . THR A 1 187 ? -10.778 -14.513 12.938 1.00 73.31 187 THR A C 1
ATOM 1481 O O . THR A 1 187 ? -9.638 -14.076 13.095 1.00 73.31 187 THR A O 1
ATOM 1484 N N . ALA A 1 188 ? -11.682 -13.932 12.148 1.00 80.81 188 ALA A N 1
ATOM 1485 C CA . ALA A 1 188 ? -11.476 -12.602 11.588 1.00 80.81 188 ALA A CA 1
ATOM 1486 C C . ALA A 1 188 ? -11.225 -11.597 12.729 1.00 80.81 188 ALA A C 1
ATOM 1488 O O . ALA A 1 188 ? -11.778 -11.771 13.821 1.00 80.81 188 ALA A O 1
ATOM 1489 N N . PRO A 1 189 ? -10.389 -10.569 12.512 1.00 85.62 189 PRO A N 1
ATOM 1490 C CA . PRO A 1 189 ? -10.140 -9.571 13.538 1.00 85.62 189 PRO 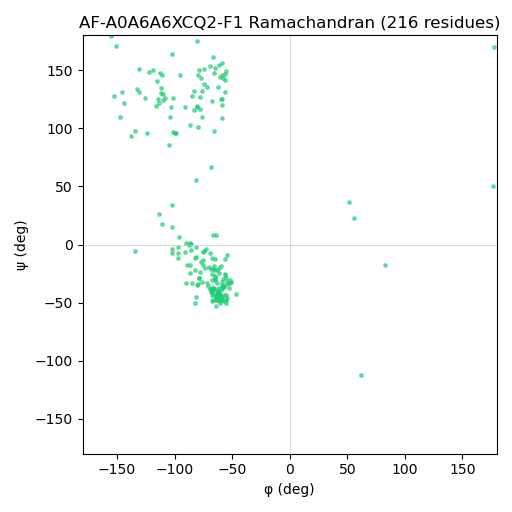A CA 1
ATOM 1491 C C . PRO A 1 189 ? -11.447 -8.838 13.873 1.00 85.62 189 PRO A C 1
ATOM 1493 O O . PRO A 1 189 ? -12.205 -8.463 12.980 1.00 85.62 189 PRO A O 1
ATOM 1496 N N . ASP A 1 190 ? -11.703 -8.649 15.165 1.00 90.06 190 ASP A N 1
ATOM 1497 C CA . ASP A 1 190 ? -12.840 -7.876 15.668 1.00 90.06 190 ASP A CA 1
ATOM 1498 C C . ASP A 1 190 ? -12.419 -6.405 15.737 1.00 90.06 190 ASP A C 1
ATOM 1500 O O . ASP A 1 190 ? -11.599 -6.007 16.577 1.00 90.06 190 ASP A O 1
ATOM 1504 N N . VAL A 1 191 ? -12.890 -5.646 14.747 1.00 92.81 191 VAL A N 1
ATOM 1505 C CA . VAL A 1 191 ? -12.451 -4.287 14.442 1.00 92.81 191 VAL A CA 1
ATOM 1506 C C . VAL A 1 191 ? -13.661 -3.394 14.241 1.00 92.81 191 VAL A C 1
ATOM 1508 O O . VAL A 1 191 ? -14.569 -3.727 13.481 1.00 92.81 191 VAL A O 1
ATOM 1511 N N . THR A 1 192 ? -13.632 -2.217 14.856 1.00 94.69 192 THR A N 1
ATOM 1512 C CA . THR A 1 192 ? -14.610 -1.155 14.621 1.00 94.69 192 THR A CA 1
ATOM 1513 C C . THR A 1 192 ? -13.906 0.169 14.359 1.00 94.69 192 THR A C 1
ATOM 1515 O O . THR A 1 192 ? -12.814 0.429 14.869 1.00 94.69 192 THR A O 1
ATOM 1518 N N . PHE A 1 193 ? -14.551 1.027 13.577 1.00 94.69 193 PHE A N 1
ATOM 1519 C CA . PHE A 1 193 ? -14.077 2.372 13.267 1.00 94.69 193 PHE A CA 1
ATOM 1520 C C . PHE A 1 193 ? -15.093 3.400 13.765 1.00 94.69 193 PHE A C 1
ATOM 1522 O O . PHE A 1 193 ? -16.288 3.108 13.790 1.00 94.69 193 PHE A O 1
ATOM 1529 N N . SER A 1 194 ? -14.631 4.594 14.136 1.00 93.94 194 SER A N 1
ATOM 1530 C CA . SER A 1 194 ? -15.523 5.748 14.304 1.00 93.94 194 SER A CA 1
ATOM 1531 C C . SER A 1 194 ? -16.115 6.188 12.960 1.00 93.94 194 SER A C 1
ATOM 1533 O O . SER A 1 194 ? -15.561 5.882 11.902 1.00 93.94 194 SER A O 1
ATOM 1535 N N . ASP A 1 195 ? -17.214 6.945 12.990 1.00 91.44 195 ASP A N 1
ATOM 1536 C CA . ASP A 1 195 ? -17.915 7.401 11.777 1.00 91.44 195 ASP A CA 1
ATOM 1537 C C . ASP A 1 195 ? -17.017 8.224 10.835 1.00 91.44 195 ASP A C 1
ATOM 1539 O O . ASP A 1 195 ? -17.086 8.102 9.612 1.00 91.44 195 ASP A O 1
ATOM 1543 N N . ASP A 1 196 ? -16.120 9.027 11.407 1.00 89.81 196 ASP A N 1
ATOM 1544 C CA . ASP A 1 196 ? -15.138 9.861 10.703 1.00 89.81 196 ASP A CA 1
ATOM 1545 C C . ASP A 1 196 ? -13.822 9.125 10.371 1.00 89.81 196 ASP A C 1
ATOM 1547 O O . ASP A 1 196 ? -12.889 9.716 9.814 1.00 89.81 196 ASP A O 1
ATOM 1551 N N . LEU A 1 197 ? -13.729 7.840 10.731 1.00 91.50 197 LEU A N 1
ATOM 1552 C CA . LEU A 1 197 ? -12.536 7.003 10.625 1.00 91.50 197 LEU A CA 1
ATOM 1553 C C . LEU A 1 197 ? -11.304 7.575 11.338 1.00 91.50 197 LEU A C 1
ATOM 1555 O O . LEU A 1 197 ? -10.187 7.240 10.953 1.00 91.50 197 LEU A O 1
ATOM 1559 N N . SER A 1 198 ? -11.446 8.450 12.333 1.00 89.75 198 SER A N 1
ATOM 1560 C CA . SER A 1 198 ? -10.299 8.942 13.106 1.00 89.75 198 SER A CA 1
ATOM 1561 C C . SER A 1 198 ? -9.791 7.905 14.113 1.00 89.75 198 SER A C 1
ATOM 1563 O O . SER A 1 198 ? -8.576 7.802 14.339 1.00 89.75 198 SER A O 1
ATOM 1565 N N . LEU A 1 199 ? -10.697 7.087 14.653 1.00 91.75 199 LEU A N 1
ATOM 1566 C CA . LEU A 1 199 ? -10.422 6.069 15.658 1.00 91.75 199 LEU A CA 1
ATOM 1567 C C . LEU A 1 199 ? -10.605 4.661 15.090 1.00 91.75 199 LEU A C 1
ATOM 1569 O O . LEU A 1 199 ? -11.603 4.345 14.443 1.00 91.75 199 LEU A O 1
ATOM 1573 N N . LEU A 1 200 ? -9.631 3.810 15.399 1.00 93.50 200 LEU A N 1
ATOM 1574 C CA . LEU A 1 200 ? -9.634 2.377 15.141 1.00 93.50 200 LEU A CA 1
ATOM 1575 C C . LEU A 1 200 ? -9.670 1.664 16.494 1.00 93.50 200 LEU A C 1
ATOM 1577 O O . LEU A 1 200 ? -8.786 1.867 17.324 1.00 93.50 200 LEU A O 1
ATOM 1581 N N . THR A 1 201 ? -10.683 0.835 16.723 1.00 93.94 201 THR A N 1
ATOM 1582 C CA . THR A 1 201 ? -10.792 -0.021 17.909 1.00 93.94 201 THR A CA 1
ATOM 1583 C C . THR A 1 201 ? -10.635 -1.473 17.489 1.00 93.94 201 THR A C 1
ATOM 1585 O O . THR A 1 201 ? -11.259 -1.919 16.531 1.00 93.94 201 THR A O 1
ATOM 1588 N N . ILE A 1 202 ? -9.770 -2.202 18.193 1.00 91.06 202 ILE A N 1
ATOM 1589 C CA . ILE A 1 202 ? -9.446 -3.599 17.902 1.00 91.06 202 ILE A CA 1
ATOM 1590 C C . ILE A 1 202 ? -9.548 -4.380 19.204 1.00 91.06 202 ILE A C 1
ATOM 1592 O O . ILE A 1 202 ? -8.963 -3.984 20.215 1.00 91.06 202 ILE A O 1
ATOM 1596 N N . LYS A 1 203 ? -10.245 -5.513 19.179 1.00 89.81 203 LYS A N 1
ATOM 1597 C CA . LYS A 1 203 ? -10.249 -6.443 20.306 1.00 89.81 203 LYS A CA 1
ATOM 1598 C C . LYS A 1 203 ? -9.019 -7.344 20.242 1.00 89.81 203 LYS A C 1
ATOM 1600 O O . LYS A 1 203 ? -8.722 -7.943 19.211 1.00 89.81 203 LYS A O 1
ATOM 1605 N N . GLY A 1 204 ? -8.317 -7.476 21.360 1.00 85.56 204 GLY A N 1
ATOM 1606 C CA . GLY A 1 204 ? -7.116 -8.298 21.445 1.00 85.56 204 GLY A CA 1
ATOM 1607 C C . GLY A 1 204 ? -6.832 -8.781 22.859 1.00 85.56 204 GLY A C 1
ATOM 1608 O O . GLY A 1 204 ? -7.560 -8.471 23.800 1.00 85.56 204 GLY A O 1
ATOM 1609 N N . ILE A 1 205 ? -5.755 -9.551 22.992 1.00 83.94 205 ILE A N 1
ATOM 1610 C CA . ILE A 1 205 ? -5.236 -10.024 24.275 1.00 83.94 205 ILE A CA 1
ATOM 1611 C C . ILE A 1 205 ? -3.924 -9.291 24.538 1.00 83.94 205 ILE A C 1
ATOM 1613 O O . ILE A 1 205 ? -3.038 -9.260 23.682 1.00 83.94 205 ILE A O 1
ATOM 1617 N N . VAL A 1 206 ? -3.791 -8.709 25.727 1.00 83.12 206 VAL A N 1
ATOM 1618 C CA . VAL A 1 206 ? -2.532 -8.107 26.169 1.00 83.12 206 VAL A CA 1
ATOM 1619 C C . VAL A 1 206 ? -1.587 -9.234 26.581 1.00 83.12 206 VAL A C 1
ATOM 1621 O O . VAL A 1 206 ? -1.815 -9.895 27.588 1.00 83.12 206 VAL A O 1
ATOM 1624 N N . ILE A 1 207 ? -0.540 -9.467 25.786 1.00 80.81 207 ILE A N 1
ATOM 1625 C CA . ILE A 1 207 ? 0.467 -10.511 26.057 1.00 80.81 207 ILE A CA 1
ATOM 1626 C C . ILE A 1 207 ? 1.490 -10.028 27.096 1.00 80.81 207 ILE A C 1
ATOM 1628 O O . ILE A 1 207 ? 1.964 -10.804 27.918 1.00 80.81 207 ILE A O 1
ATOM 1632 N N . GLY A 1 208 ? 1.825 -8.737 27.076 1.00 83.06 208 GLY A N 1
ATOM 1633 C CA . GLY A 1 208 ? 2.772 -8.134 28.006 1.00 83.06 208 GLY A CA 1
ATOM 1634 C C . GLY A 1 208 ? 3.004 -6.657 27.707 1.00 83.06 208 GLY A C 1
ATOM 1635 O O . GLY A 1 208 ? 2.577 -6.144 26.671 1.00 83.06 208 GLY A O 1
ATOM 1636 N N . LYS A 1 209 ? 3.687 -5.973 28.626 1.00 85.50 209 LYS A N 1
ATOM 1637 C CA . LYS A 1 209 ? 4.123 -4.583 28.472 1.00 85.50 209 LYS A CA 1
ATOM 1638 C C . LYS A 1 209 ? 5.639 -4.570 28.319 1.00 85.50 209 LYS A C 1
ATOM 1640 O O . LYS A 1 209 ? 6.345 -5.100 29.171 1.00 85.50 209 LYS A O 1
ATOM 1645 N N . VAL A 1 210 ? 6.132 -3.972 27.239 1.00 81.88 210 VAL A N 1
ATOM 1646 C CA . VAL A 1 210 ? 7.567 -3.718 27.083 1.00 81.88 210 VAL A CA 1
ATOM 1647 C C . VAL A 1 210 ? 7.912 -2.495 27.926 1.00 81.88 210 VAL A C 1
ATOM 1649 O O . VAL A 1 210 ? 7.381 -1.416 27.678 1.00 81.88 210 VAL A O 1
ATOM 1652 N N . ASP A 1 211 ? 8.756 -2.681 28.938 1.00 83.88 211 ASP A N 1
ATOM 1653 C CA . ASP A 1 211 ? 9.138 -1.616 29.874 1.00 83.88 211 ASP A CA 1
ATOM 1654 C C . ASP A 1 211 ? 10.381 -0.847 29.408 1.00 83.88 211 ASP A C 1
ATOM 1656 O O . ASP A 1 211 ? 10.500 0.359 29.593 1.00 83.88 211 ASP A O 1
ATOM 1660 N N . THR A 1 212 ? 11.313 -1.529 28.740 1.00 84.56 212 THR A N 1
ATOM 1661 C CA . THR A 1 212 ? 12.529 -0.911 28.207 1.00 84.56 212 THR A CA 1
ATOM 1662 C C . THR A 1 212 ? 12.920 -1.583 26.898 1.00 84.56 212 THR A C 1
ATOM 1664 O O . THR A 1 212 ? 12.984 -2.809 26.811 1.00 84.56 212 THR A O 1
ATOM 1667 N N . VAL A 1 213 ? 13.191 -0.777 25.871 1.00 74.62 213 VAL A N 1
ATOM 1668 C CA . VAL A 1 213 ? 13.777 -1.237 24.609 1.00 74.62 213 VAL A CA 1
ATOM 1669 C C . VAL A 1 213 ? 15.244 -0.829 24.614 1.00 74.62 213 VAL A C 1
ATOM 1671 O O . VAL A 1 213 ? 15.554 0.354 24.516 1.00 74.62 213 VAL A O 1
ATOM 1674 N N . ILE A 1 214 ? 16.145 -1.803 24.730 1.00 77.88 214 ILE A N 1
ATOM 1675 C CA . ILE A 1 214 ? 17.588 -1.582 24.585 1.00 77.88 214 ILE A CA 1
ATOM 1676 C C . ILE A 1 214 ? 17.960 -2.019 23.166 1.00 77.88 214 ILE A C 1
ATOM 1678 O O . ILE A 1 214 ? 18.103 -3.208 22.890 1.00 77.88 214 ILE A O 1
ATOM 1682 N N . GLY A 1 215 ? 18.018 -1.058 22.245 1.00 63.81 215 GLY A N 1
ATOM 1683 C CA . GLY A 1 215 ? 18.507 -1.256 20.877 1.00 63.81 215 GLY A CA 1
ATOM 1684 C C . GLY A 1 215 ? 19.932 -0.719 20.715 1.00 63.81 215 GLY A C 1
ATOM 1685 O O . GLY A 1 215 ? 20.376 0.050 21.570 1.00 63.81 215 GLY A O 1
ATOM 1686 N N . PRO A 1 216 ? 20.662 -1.092 19.644 1.00 42.91 216 PRO A N 1
ATOM 1687 C CA . PRO A 1 216 ? 21.924 -0.432 19.330 1.00 42.91 216 PRO A CA 1
ATOM 1688 C C . PRO A 1 216 ? 21.671 1.073 19.178 1.00 42.91 216 PRO A C 1
ATOM 1690 O O . PRO A 1 216 ? 20.712 1.478 18.518 1.00 42.91 216 PRO A O 1
ATOM 1693 N N . ALA A 1 217 ? 22.498 1.883 19.840 1.00 38.97 217 ALA A N 1
ATOM 1694 C CA . ALA A 1 217 ? 22.542 3.316 19.598 1.00 38.97 217 ALA A CA 1
ATOM 1695 C C . ALA A 1 217 ? 22.880 3.528 18.117 1.00 38.97 217 ALA A C 1
ATOM 1697 O O . ALA A 1 217 ? 23.857 2.956 17.630 1.00 38.97 217 ALA A O 1
ATOM 1698 N N . ASN A 1 218 ? 22.041 4.285 17.411 1.00 37.69 218 ASN A N 1
ATOM 1699 C CA . ASN A 1 218 ? 22.448 4.878 16.139 1.00 37.69 218 ASN A CA 1
ATOM 1700 C C . ASN A 1 218 ? 23.475 5.978 16.401 1.00 37.69 218 ASN A C 1
ATOM 1702 O O . ASN A 1 218 ? 23.299 6.693 17.416 1.00 37.69 218 ASN A O 1
#

Nearest PDB structures (foldseek):
  7kaj-assembly1_D  TM=2.080E-01  e=9.287E+00  Saccharomyces cerevisiae BY4741

Radius of gyration: 20.61 Å; Cα contacts (8 Å, |Δi|>4): 176; chains: 1; bounding box: 55×45×60 Å

Mean predicted aligned error: 12.13 Å

InterPro domains:
  IPR052895 Heterokaryon Regulation/Transcriptional Modulator [PTHR24148] (58-213)

Foldseek 3Di:
DPPPVPQQPDWDDDPPDTHGVVVLVVVLVVVVVVLVVVCPDPVNVPDDPVVVVVPCDPVNLVSQLVCVQVVDPPPFFAALLVNLQSCLQPDDPDQLCSSQVSLVRHGPLSCVLPDDPVDDPQLSQLVVQVSCCVVVLDNLQQLQLPDDDPPDPVQHQSSGHDSNSSNSDPDPPDDVVPDPDDVDDPDRWDWDADPSSSDIDTDDDDPDDDPDDDDPDD

Organism: NCBI:txid1314802

pLDDT: mean 74.04, std 15.09, range [37.09, 94.69]

Solvent-accessible surface area (backbone atoms only — not comparable to full-atom values): 13766 Å² total; per-residue (Å²): 143,83,73,71,77,65,47,71,74,44,67,45,77,58,91,93,44,76,40,42,42,61,59,53,51,48,50,48,54,52,47,54,52,52,52,51,54,52,64,69,31,72,79,48,72,72,50,57,71,77,59,61,77,66,59,74,42,70,65,59,54,51,48,52,42,54,46,63,66,60,75,52,85,57,92,68,56,48,50,46,70,60,48,45,52,64,44,13,88,59,84,51,97,48,74,61,54,48,56,45,59,43,34,78,63,23,23,80,83,46,52,79,67,60,86,58,86,89,55,52,71,65,57,52,44,41,51,49,50,52,49,46,32,69,71,68,49,42,68,70,70,44,48,16,26,84,53,78,63,94,78,70,80,78,82,66,50,78,66,47,46,36,72,72,61,26,45,74,44,102,39,96,84,58,48,78,92,76,49,89,77,61,95,68,83,84,65,65,73,54,69,51,66,44,98,84,51,75,46,80,48,69,70,81,79,88,88,77,80,88,87,77,87,91,68,84,82,127

Secondary structure (DSSP, 8-state):
---GGGGGG-EEEETTEEEEHHHHHHHHHHHHHHHHHHHTSHHHHTS-HHHHTT-S-HHHHHHHHHHHHHS---SPPBPHHHHHHHTTT---SSHHHHHHHHHHHB-GGGGGS---TTS-HHHHHHHHHHHHHHHH-SSGGGGGGSS--TT--S-S-TTSPPSSS--S-SSTT--GGG----SSSS----EEE-TTS--EEE------------PPP-